Protein AF-A0A9D3VLD2-F1 (afdb_monomer_lite)

InterPro domains:
  IPR007708 Lariat debranching enzyme, C-terminal [PF05011] (75-177)
  IPR007708 Lariat debranching enzyme, C-terminal [SM01124] (57-180)

pLDDT: mean 70.92, std 18.77, range [33.03, 95.62]

Secondary structure (DSSP, 8-state):
-EEEEE---TT-HHHHHHHHHHHHHHH----SEEEE-----SSS--HHHHHHHHHH--S------S------EEEE----SS-------HHHHHHHHHHGGG--SSSSPP--TT-----HHHHHHHHHHHHHH-SPPPPP---SPPP--SS-------SS-PPPHHHHHHHHHTT----GGG---GGGTTTS------------------------PPP------

Sequence (225 aa):
MKIEVEGCMQGDLDKVYDTIKYVKNTRNIKTELLLFCGDFQGTLGSKPAAQLLEKLKPSYWVSAHLHCKFTALIVDIESDPGPYEVQYDEEWLAITRKFNCVFSLTFRCGDFGRTQLNMQDCRQWVKSGIEDRGAKPCEFSQTAPPHNSPHSVSNTTLSGSPCNPQTVSFLELLDLPYVLDNASDPRDTLASLPRKDDYSEDIPIEDKDDEIEDDTEPNNENRSS

Radius of gyration: 26.56 Å; chains: 1; bounding box: 50×99×59 Å

Structure (mmCIF, N/CA/C/O backbone):
data_AF-A0A9D3VLD2-F1
#
_entry.id   AF-A0A9D3VLD2-F1
#
loop_
_atom_site.group_PDB
_atom_site.id
_atom_site.type_symbol
_atom_site.label_atom_id
_atom_site.label_alt_id
_atom_site.label_comp_id
_atom_site.label_asym_id
_atom_site.label_entity_id
_atom_site.label_seq_id
_atom_site.pdbx_PDB_ins_code
_atom_site.Cartn_x
_atom_site.Cartn_y
_atom_site.Cartn_z
_atom_site.occupancy
_atom_site.B_iso_or_equiv
_atom_site.a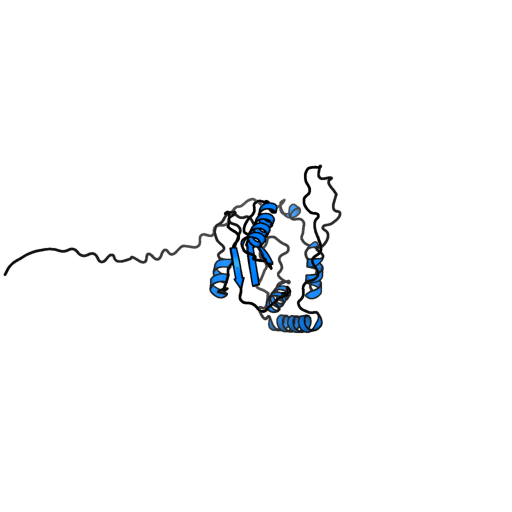uth_seq_id
_atom_site.auth_comp_id
_atom_site.auth_asym_id
_atom_site.auth_atom_id
_atom_site.pdbx_PDB_model_num
ATOM 1 N N . MET A 1 1 ? -6.003 -2.477 19.387 1.00 80.31 1 MET A N 1
ATOM 2 C CA . MET A 1 1 ? -6.308 -1.628 18.221 1.00 80.31 1 MET A CA 1
ATOM 3 C C . MET A 1 1 ? -7.585 -2.139 17.588 1.00 80.31 1 MET A C 1
ATOM 5 O O . MET A 1 1 ? -7.693 -3.344 17.388 1.00 80.31 1 MET A O 1
ATOM 9 N N . LYS A 1 2 ? -8.541 -1.261 17.265 1.00 80.81 2 LYS A N 1
ATOM 10 C CA . LYS A 1 2 ? -9.805 -1.675 16.622 1.00 80.81 2 LYS A CA 1
ATOM 11 C C . LYS A 1 2 ? -9.847 -1.285 15.151 1.00 80.81 2 LYS A C 1
ATOM 13 O O . LYS A 1 2 ? -9.939 -0.097 14.828 1.00 80.81 2 LYS A O 1
ATOM 18 N N . ILE A 1 3 ? -9.803 -2.294 14.285 1.00 81.94 3 ILE A N 1
ATOM 19 C CA . ILE A 1 3 ? -9.833 -2.137 12.829 1.00 81.94 3 ILE A CA 1
ATOM 20 C C . ILE A 1 3 ? -11.205 -2.552 12.315 1.00 81.94 3 ILE A C 1
ATOM 22 O O . ILE A 1 3 ? -11.683 -3.646 12.616 1.00 81.94 3 ILE A O 1
ATOM 26 N N . GLU A 1 4 ? -11.826 -1.680 11.533 1.00 79.06 4 GLU A N 1
ATOM 27 C CA . GLU A 1 4 ? -13.073 -1.968 10.838 1.00 79.06 4 GLU A CA 1
ATOM 28 C C . GLU A 1 4 ? -12.780 -2.275 9.377 1.00 79.06 4 GLU A C 1
ATOM 30 O O . GLU A 1 4 ? -12.049 -1.550 8.696 1.00 79.06 4 GLU A O 1
ATOM 35 N N . VAL A 1 5 ? -13.328 -3.388 8.915 1.00 75.69 5 VAL A N 1
ATOM 36 C CA . VAL A 1 5 ? -13.142 -3.876 7.557 1.00 75.69 5 VAL A CA 1
ATOM 37 C C . VAL A 1 5 ? -14.483 -3.830 6.847 1.00 75.69 5 VAL A C 1
ATOM 39 O O . VAL A 1 5 ? -15.433 -4.492 7.275 1.00 75.69 5 VAL A O 1
ATOM 42 N N . GLU A 1 6 ? -14.533 -3.067 5.758 1.00 70.50 6 GLU A N 1
ATOM 43 C CA . GLU A 1 6 ? -15.725 -2.891 4.936 1.00 70.50 6 GLU A CA 1
ATOM 44 C C . GLU A 1 6 ? -15.524 -3.416 3.513 1.00 70.50 6 GLU A C 1
ATOM 46 O O . GLU A 1 6 ? -14.486 -3.219 2.870 1.00 70.50 6 GLU A O 1
ATOM 51 N N . GLY A 1 7 ? -16.549 -4.123 3.035 1.00 65.62 7 GLY A N 1
ATOM 52 C CA . GLY A 1 7 ? -16.582 -4.731 1.706 1.00 65.62 7 GLY A CA 1
ATOM 53 C C . GLY A 1 7 ? -17.093 -3.779 0.620 1.00 65.62 7 GLY A C 1
ATOM 54 O O . GLY A 1 7 ? -17.090 -2.559 0.765 1.00 65.62 7 GLY A O 1
ATOM 55 N N . CYS A 1 8 ? -17.572 -4.338 -0.497 1.00 65.12 8 CYS A N 1
ATOM 56 C CA . CYS A 1 8 ? -18.108 -3.533 -1.597 1.00 65.12 8 CYS A CA 1
ATOM 57 C C . CYS A 1 8 ? -19.402 -2.812 -1.198 1.00 65.12 8 CYS A C 1
ATOM 59 O O . CYS A 1 8 ? -20.334 -3.403 -0.652 1.00 65.12 8 CYS A O 1
ATOM 61 N N . MET A 1 9 ? -19.462 -1.530 -1.548 1.00 59.34 9 MET A N 1
ATOM 62 C CA . MET A 1 9 ? -20.478 -0.596 -1.065 1.00 59.34 9 MET A CA 1
ATOM 63 C C . MET A 1 9 ? -21.443 -0.109 -2.136 1.00 59.34 9 MET A C 1
ATOM 65 O O . MET A 1 9 ? -22.367 0.637 -1.827 1.00 59.34 9 MET A O 1
ATOM 69 N N . GLN A 1 10 ? -21.195 -0.469 -3.401 1.00 63.41 10 GLN A N 1
ATOM 70 C CA . GLN A 1 10 ? -21.946 0.018 -4.566 1.00 63.41 10 GLN A CA 1
ATOM 71 C C . GLN A 1 10 ? -22.151 1.554 -4.564 1.00 63.41 10 GLN A C 1
ATOM 73 O O . GLN A 1 10 ? -23.136 2.050 -5.101 1.00 63.41 10 GLN A O 1
ATOM 78 N N . GLY A 1 11 ? -21.222 2.308 -3.957 1.00 59.12 11 GLY A N 1
ATOM 79 C CA . GLY A 1 11 ? -21.254 3.773 -3.876 1.00 59.12 11 GLY A CA 1
ATOM 80 C C . GLY A 1 11 ? -21.956 4.384 -2.653 1.00 59.12 11 GLY A C 1
ATOM 81 O O . GLY A 1 11 ? -22.047 5.605 -2.585 1.00 59.12 11 GLY A O 1
ATOM 82 N N . ASP A 1 12 ? -22.429 3.597 -1.682 1.00 67.88 12 ASP A N 1
ATOM 83 C CA . ASP A 1 12 ? -23.206 4.104 -0.536 1.00 67.88 12 ASP A CA 1
ATOM 84 C C . ASP A 1 12 ? -22.339 4.395 0.706 1.00 67.88 12 ASP A C 1
ATOM 86 O O . ASP A 1 12 ? -22.382 3.695 1.722 1.00 67.88 12 ASP A O 1
ATOM 90 N N . LEU A 1 13 ? -21.497 5.425 0.592 1.00 69.38 13 LEU A N 1
ATOM 91 C CA . LEU A 1 13 ? -20.521 5.815 1.618 1.00 69.38 13 LEU A CA 1
ATOM 92 C C . LEU A 1 13 ? -21.186 6.322 2.914 1.00 69.38 13 LEU A C 1
ATOM 94 O O . LEU A 1 13 ? -20.665 6.111 4.010 1.00 69.38 13 LEU A O 1
ATOM 98 N N . ASP A 1 14 ? -22.355 6.958 2.802 1.00 73.31 14 ASP A N 1
ATOM 99 C CA . ASP A 1 14 ? -23.086 7.530 3.939 1.00 73.31 14 ASP A CA 1
ATOM 100 C C . ASP A 1 14 ? -23.505 6.448 4.941 1.00 73.31 14 ASP A C 1
ATOM 102 O O . ASP A 1 14 ? -23.343 6.618 6.155 1.00 73.31 14 ASP A O 1
ATOM 106 N N . LYS A 1 15 ? -23.934 5.279 4.447 1.00 72.19 15 LYS A N 1
ATOM 107 C CA . LYS A 1 15 ? -24.280 4.133 5.302 1.00 72.19 15 LYS A CA 1
ATOM 108 C C . LYS A 1 15 ? -23.106 3.626 6.137 1.00 72.19 15 LYS A C 1
ATOM 110 O O . LYS A 1 15 ? -23.340 3.148 7.248 1.00 72.19 15 LYS A O 1
ATOM 115 N N . VAL A 1 16 ? -21.867 3.744 5.654 1.00 73.38 16 VAL A N 1
ATOM 116 C CA . VAL A 1 16 ? -20.674 3.384 6.447 1.00 73.38 16 VAL A CA 1
ATOM 117 C C . VAL A 1 16 ? -20.549 4.308 7.625 1.00 73.38 16 VAL A C 1
ATOM 119 O O . VAL A 1 16 ? -20.497 3.867 8.766 1.00 73.38 16 VAL A O 1
ATOM 122 N N . TYR A 1 17 ? -20.514 5.610 7.351 1.00 79.44 17 TYR A N 1
ATOM 123 C CA . TYR A 1 17 ? -20.277 6.593 8.389 1.00 79.44 17 TYR A CA 1
ATOM 124 C C . TYR A 1 17 ? -21.391 6.563 9.430 1.00 79.44 17 TYR A C 1
ATOM 126 O O . TYR A 1 17 ? -21.119 6.727 10.620 1.00 79.44 17 TYR A O 1
ATOM 134 N N . ASP A 1 18 ? -22.626 6.299 9.013 1.00 81.62 18 ASP A N 1
ATOM 135 C CA . ASP A 1 18 ? -23.742 6.105 9.931 1.00 81.62 18 ASP A CA 1
ATOM 136 C C . ASP A 1 18 ? -23.614 4.812 10.747 1.00 81.62 18 ASP A C 1
ATOM 138 O O . ASP A 1 18 ? -23.888 4.832 11.949 1.00 81.62 18 ASP A O 1
ATOM 142 N N . THR A 1 19 ? -23.110 3.725 10.157 1.00 77.31 19 THR A N 1
ATOM 143 C CA . THR A 1 19 ? -22.804 2.475 10.877 1.00 77.31 19 THR A CA 1
ATOM 144 C C . THR A 1 19 ? -21.687 2.679 11.902 1.00 77.31 19 THR A C 1
ATOM 146 O O . THR A 1 19 ? -21.864 2.326 13.069 1.00 77.31 19 THR A O 1
ATOM 149 N N . ILE A 1 20 ? -20.596 3.350 11.528 1.00 79.75 20 ILE A N 1
ATOM 150 C CA . ILE A 1 20 ? -19.488 3.702 12.429 1.00 79.75 20 ILE A CA 1
ATOM 151 C C . ILE A 1 20 ? -19.999 4.556 13.594 1.00 79.75 20 ILE A C 1
ATOM 153 O O . ILE A 1 20 ? -19.704 4.280 14.762 1.00 79.75 20 ILE A O 1
ATOM 157 N N . LYS A 1 21 ? -20.807 5.590 13.310 1.00 82.25 21 LYS A N 1
ATOM 158 C CA . LYS A 1 21 ? -21.432 6.426 14.350 1.00 82.25 21 LYS A CA 1
ATOM 159 C C . LYS A 1 21 ? -22.336 5.597 15.260 1.00 82.25 21 LYS A C 1
ATOM 161 O O . LYS A 1 21 ? -22.284 5.762 16.479 1.00 82.25 21 LYS A O 1
ATOM 166 N N . TYR A 1 22 ? -23.154 4.714 14.692 1.00 82.06 22 TYR A N 1
ATOM 167 C CA . TYR A 1 22 ? -24.047 3.843 15.448 1.00 82.06 22 TYR A CA 1
ATOM 168 C C . TYR A 1 22 ? -23.268 2.911 16.382 1.00 82.06 22 TYR A C 1
ATOM 170 O O . TYR A 1 22 ? -23.580 2.839 17.574 1.00 82.06 22 TYR A O 1
ATOM 178 N N . VAL A 1 23 ? -22.224 2.247 15.882 1.00 80.38 23 VAL A N 1
ATOM 179 C CA . VAL A 1 23 ? -21.354 1.358 16.667 1.00 80.38 23 VAL A CA 1
ATOM 180 C C . VAL A 1 23 ? -20.658 2.127 17.787 1.00 80.38 23 VAL A C 1
ATOM 182 O O . VAL A 1 23 ? -20.653 1.675 18.936 1.00 80.38 23 VAL A O 1
ATOM 185 N N . LYS A 1 24 ? -20.142 3.323 17.489 1.00 83.88 24 LYS A N 1
ATOM 186 C CA . LYS A 1 24 ? -19.546 4.206 18.493 1.00 83.88 24 LYS A CA 1
ATOM 187 C C . LYS A 1 24 ? -20.534 4.555 19.601 1.00 83.88 24 LYS A C 1
ATOM 189 O O . LYS A 1 24 ? -20.192 4.442 20.773 1.00 83.88 24 LYS A O 1
ATOM 194 N N . ASN A 1 25 ? -21.756 4.936 19.246 1.00 83.81 25 ASN A N 1
ATOM 195 C CA . ASN A 1 25 ? -22.754 5.390 20.215 1.00 83.81 25 ASN A CA 1
ATOM 196 C C . ASN A 1 25 ? -23.361 4.247 21.041 1.00 83.81 25 ASN A C 1
ATOM 198 O O . ASN A 1 25 ? -23.686 4.446 22.207 1.00 83.81 25 ASN A O 1
ATOM 202 N N . THR A 1 26 ? -23.527 3.060 20.453 1.00 86.38 26 THR A N 1
ATOM 203 C CA . THR A 1 26 ? -24.189 1.925 21.121 1.00 86.38 26 THR A CA 1
ATOM 204 C C . THR A 1 26 ? -23.228 1.026 21.882 1.00 86.38 26 THR A C 1
ATOM 206 O O . THR A 1 26 ? -23.578 0.524 22.947 1.00 86.38 26 THR A O 1
ATOM 209 N N . ARG A 1 27 ? -22.021 0.811 21.350 1.00 81.56 27 ARG A N 1
ATOM 210 C CA . ARG A 1 27 ? -21.039 -0.125 21.918 1.00 81.56 27 ARG A CA 1
ATOM 211 C C . ARG A 1 27 ? -19.842 0.575 22.558 1.00 81.56 27 ARG A C 1
ATOM 213 O O . ARG A 1 27 ? -18.974 -0.105 23.094 1.00 81.56 27 ARG A O 1
ATOM 220 N N . ASN A 1 28 ? -19.781 1.910 22.500 1.00 81.25 28 ASN A N 1
ATOM 221 C CA . ASN A 1 28 ? -18.629 2.709 22.935 1.00 81.25 28 ASN A CA 1
ATOM 222 C C . ASN A 1 28 ? -17.308 2.231 22.296 1.00 81.25 28 ASN A C 1
ATOM 224 O O . ASN A 1 28 ? -16.240 2.260 22.906 1.00 81.25 28 ASN A O 1
ATOM 228 N N . ILE A 1 29 ? -17.398 1.733 21.059 1.00 80.88 29 ILE A N 1
ATOM 229 C CA . ILE A 1 29 ? -16.261 1.257 20.276 1.00 80.88 29 ILE A CA 1
ATOM 230 C C . ILE A 1 29 ? -15.814 2.389 19.357 1.00 80.88 29 ILE A C 1
ATOM 232 O O . ILE A 1 29 ? -16.582 2.863 18.526 1.00 80.88 29 ILE A O 1
ATOM 236 N N . LYS A 1 30 ? -14.563 2.822 19.500 1.00 79.69 30 LYS A N 1
ATOM 237 C CA . LYS A 1 30 ? -13.936 3.772 18.584 1.00 79.69 30 LYS A CA 1
ATOM 238 C C . LYS A 1 30 ? -13.119 2.993 17.553 1.00 79.69 30 LYS A C 1
ATOM 240 O O . LYS A 1 30 ? -12.149 2.345 17.933 1.00 79.69 30 LYS A O 1
ATOM 245 N N . THR A 1 31 ? -13.515 3.068 16.287 1.00 77.81 31 THR A N 1
ATOM 246 C CA . THR A 1 31 ? -12.728 2.566 15.153 1.00 77.81 31 THR A CA 1
ATOM 247 C C . THR A 1 31 ? -11.484 3.436 14.969 1.00 77.81 31 THR A C 1
ATOM 249 O O . THR A 1 31 ? -11.581 4.667 14.979 1.00 77.81 31 THR A O 1
ATOM 252 N N . GLU A 1 32 ? -10.319 2.802 14.843 1.00 78.81 32 GLU A N 1
ATOM 253 C CA . GLU A 1 32 ? -9.020 3.480 14.708 1.00 78.81 32 GLU A CA 1
ATOM 254 C C . GLU A 1 32 ? -8.502 3.463 13.266 1.00 78.81 32 GLU A C 1
ATOM 256 O O . GLU A 1 32 ? -7.786 4.376 12.865 1.00 78.81 32 GLU A O 1
ATOM 261 N N . LEU A 1 33 ? -8.918 2.468 12.479 1.00 80.94 33 LEU A N 1
ATOM 262 C CA . LEU A 1 33 ? -8.608 2.331 11.059 1.00 80.94 33 LEU A CA 1
ATOM 263 C C . LEU A 1 33 ? -9.803 1.698 10.338 1.00 80.94 33 LEU A C 1
ATOM 265 O O . LEU A 1 33 ? -10.353 0.709 10.821 1.00 80.94 33 LEU A O 1
ATOM 269 N N . LEU A 1 34 ? -10.182 2.262 9.191 1.00 78.38 34 LEU A N 1
ATOM 270 C CA . LEU A 1 34 ? -11.200 1.713 8.298 1.00 78.38 34 LEU A CA 1
ATOM 271 C C . LEU A 1 34 ? -10.531 1.270 6.997 1.00 78.38 34 LEU A C 1
ATOM 273 O O . LEU A 1 34 ? -9.918 2.089 6.309 1.00 78.38 34 LEU A O 1
ATOM 277 N N . LEU A 1 35 ? -10.655 -0.012 6.666 1.00 76.50 35 LEU A N 1
ATOM 278 C CA . LEU A 1 35 ? -10.140 -0.582 5.426 1.00 76.50 35 LEU A CA 1
ATOM 279 C C . LEU A 1 35 ? -11.292 -0.812 4.450 1.00 76.50 35 LEU A C 1
ATOM 281 O O . LEU A 1 35 ? -12.189 -1.607 4.726 1.00 76.50 35 LEU A O 1
ATOM 285 N N . PHE A 1 36 ? -11.239 -0.135 3.302 1.00 67.38 36 PHE A N 1
ATOM 286 C CA . PHE A 1 36 ? -12.115 -0.415 2.169 1.00 67.38 36 PHE A CA 1
ATOM 287 C C . PHE A 1 36 ? -11.438 -1.404 1.234 1.00 67.38 36 PHE A C 1
ATOM 289 O O . PHE A 1 36 ? -10.358 -1.134 0.704 1.00 67.38 36 PHE A O 1
ATOM 296 N N . CYS A 1 37 ? -12.091 -2.531 0.990 1.00 64.94 37 CYS A N 1
ATOM 297 C CA . CYS A 1 37 ? -11.639 -3.494 0.001 1.00 64.94 37 CYS A CA 1
ATOM 298 C C . CYS A 1 37 ? -12.663 -3.535 -1.149 1.00 64.94 37 CYS A C 1
ATOM 300 O O . CYS A 1 37 ? -13.855 -3.747 -0.923 1.00 64.94 37 CYS A O 1
ATOM 302 N N . GLY A 1 38 ? -12.224 -3.346 -2.397 1.00 56.62 38 GLY A N 1
ATOM 303 C CA . GLY A 1 38 ? -13.082 -3.423 -3.590 1.00 56.62 38 GLY A CA 1
ATOM 304 C C . GLY A 1 38 ? -12.290 -3.690 -4.875 1.00 56.62 38 GLY A C 1
ATOM 305 O O . GLY A 1 38 ? -11.097 -3.417 -4.883 1.00 56.62 38 GLY A O 1
ATOM 306 N N . ASP A 1 39 ? -12.940 -4.291 -5.890 1.00 50.72 39 ASP A N 1
ATOM 307 C CA . ASP A 1 39 ? -12.939 -3.955 -7.342 1.00 50.72 39 ASP A CA 1
ATOM 308 C C . ASP A 1 39 ? -13.748 -5.019 -8.149 1.00 50.72 39 ASP A C 1
ATOM 310 O O . ASP A 1 39 ? -14.339 -5.882 -7.512 1.00 50.72 39 ASP A O 1
ATOM 314 N N . PHE A 1 40 ? -13.793 -5.000 -9.495 1.00 35.12 40 PHE A N 1
ATOM 315 C CA . PHE A 1 40 ? -14.663 -5.820 -10.382 1.00 35.12 40 PHE A CA 1
ATOM 316 C C . PHE A 1 40 ? -13.921 -6.766 -11.360 1.00 35.12 40 PHE A C 1
ATOM 318 O O . PHE A 1 40 ? -13.053 -6.314 -12.101 1.00 35.12 40 PHE A O 1
ATOM 325 N N . GLN A 1 41 ? -14.302 -8.057 -11.414 1.00 36.47 41 GLN A N 1
ATOM 326 C CA . GLN A 1 41 ? -14.029 -9.039 -12.486 1.00 36.47 41 GLN A CA 1
ATOM 327 C C . GLN A 1 41 ? -14.721 -10.404 -12.224 1.00 36.47 41 GLN A C 1
ATOM 329 O O . GLN A 1 41 ? -14.931 -10.841 -11.097 1.00 36.47 41 GLN A O 1
ATOM 334 N N . GLY A 1 42 ? -15.146 -11.067 -13.305 1.00 40.50 42 GLY A N 1
ATOM 335 C CA . GLY A 1 42 ? -16.152 -12.143 -13.316 1.00 40.50 42 GLY A CA 1
ATOM 336 C C . GLY A 1 42 ? -15.656 -13.583 -13.136 1.00 40.50 42 GLY A C 1
ATOM 337 O O . GLY A 1 42 ? -16.251 -14.486 -13.718 1.00 40.50 42 GLY A O 1
ATOM 338 N N . THR A 1 43 ? -14.608 -13.821 -12.347 1.00 50.25 43 THR A N 1
ATOM 339 C CA . THR A 1 43 ? -14.133 -15.182 -12.015 1.00 50.25 43 THR A CA 1
ATOM 340 C C . THR A 1 43 ? -13.902 -15.328 -10.515 1.00 50.25 43 THR A C 1
ATOM 342 O O . THR A 1 43 ? -13.296 -14.469 -9.881 1.00 50.25 43 THR A O 1
ATOM 345 N N . LEU A 1 44 ? -14.409 -16.419 -9.935 1.00 60.59 44 LEU A N 1
ATOM 346 C CA . LEU A 1 44 ? -14.272 -16.719 -8.510 1.00 60.59 44 LEU A CA 1
ATOM 347 C C . LEU A 1 44 ? -12.849 -17.198 -8.196 1.00 60.59 44 LEU A C 1
ATOM 349 O O . LEU A 1 44 ? -12.383 -18.192 -8.747 1.00 60.59 44 LEU A O 1
ATOM 353 N N . GLY A 1 45 ? -12.199 -16.525 -7.247 1.00 66.50 45 GLY A N 1
ATOM 354 C CA . GLY A 1 45 ? -10.894 -16.917 -6.717 1.00 66.50 45 GLY A CA 1
ATOM 355 C C . GLY A 1 45 ? -9.694 -16.402 -7.520 1.00 66.50 45 GLY A C 1
ATOM 356 O O . GLY A 1 45 ? -9.799 -15.970 -8.662 1.00 66.50 45 GLY A O 1
ATOM 357 N N . SER A 1 46 ? -8.520 -16.440 -6.886 1.00 77.44 46 SER A N 1
ATOM 358 C CA . SER A 1 46 ? -7.240 -16.034 -7.474 1.00 77.44 46 SER A CA 1
ATOM 359 C C . SER A 1 46 ? -6.185 -17.082 -7.127 1.00 77.44 46 SER A C 1
ATOM 361 O O . SER A 1 46 ? -5.787 -17.200 -5.967 1.00 77.44 46 SER A O 1
ATOM 363 N N . LYS A 1 47 ? -5.737 -17.862 -8.126 1.00 76.88 47 LYS A N 1
ATOM 364 C CA . LYS A 1 47 ? -4.672 -18.871 -7.948 1.00 76.88 47 LYS A CA 1
ATOM 365 C C . LYS A 1 47 ? -3.397 -18.251 -7.339 1.00 76.88 47 LYS A C 1
ATOM 367 O O . LYS A 1 47 ? -2.887 -18.825 -6.377 1.00 76.88 47 LYS A O 1
ATOM 372 N N . PRO A 1 48 ? -2.912 -17.072 -7.792 1.00 81.06 48 PRO A N 1
ATOM 373 C CA . PRO A 1 48 ? -1.776 -16.408 -7.149 1.00 81.06 48 PRO A CA 1
ATOM 374 C C . PRO A 1 48 ? -2.037 -16.053 -5.681 1.00 81.06 48 PRO A C 1
ATOM 376 O O . PRO A 1 48 ? -1.173 -16.268 -4.834 1.00 81.06 48 PRO A O 1
ATOM 379 N N . ALA A 1 49 ? -3.236 -15.558 -5.350 1.00 80.69 49 ALA A N 1
ATOM 380 C CA . ALA A 1 49 ? -3.581 -15.239 -3.966 1.00 80.69 49 ALA A CA 1
ATOM 381 C C . ALA A 1 49 ? -3.632 -16.496 -3.080 1.00 80.69 49 ALA A C 1
ATOM 383 O O . ALA A 1 49 ? -3.151 -16.459 -1.951 1.00 80.69 49 ALA A O 1
ATOM 384 N N . ALA A 1 50 ? -4.145 -17.618 -3.597 1.00 75.62 50 ALA A N 1
ATOM 385 C CA . ALA A 1 50 ? -4.153 -18.896 -2.885 1.00 75.62 50 ALA A CA 1
ATOM 386 C C . ALA A 1 50 ? -2.728 -19.389 -2.575 1.00 75.62 50 ALA A C 1
ATOM 388 O O . ALA A 1 50 ? -2.437 -19.770 -1.443 1.00 75.62 50 ALA A O 1
ATOM 389 N N . GLN A 1 51 ? -1.813 -19.296 -3.545 1.00 79.88 51 GLN A N 1
ATOM 390 C CA . GLN A 1 51 ? -0.400 -19.634 -3.337 1.00 79.88 51 GLN A CA 1
ATOM 391 C C . GLN A 1 51 ? 0.269 -18.733 -2.286 1.00 79.88 51 GLN A C 1
ATOM 393 O O . GLN A 1 51 ? 1.112 -19.197 -1.517 1.00 79.88 51 GLN A O 1
ATOM 398 N N . LEU A 1 52 ? -0.083 -17.443 -2.243 1.00 85.75 52 LEU A N 1
ATOM 399 C CA . LEU A 1 52 ? 0.416 -16.522 -1.219 1.00 85.75 52 LEU A CA 1
ATOM 400 C C . LEU A 1 52 ? -0.147 -16.852 0.165 1.00 85.75 52 LEU A C 1
ATOM 402 O O . LEU A 1 52 ? 0.610 -16.852 1.129 1.00 85.75 52 LEU A O 1
ATOM 406 N N . LEU A 1 53 ? -1.436 -17.177 0.265 1.00 80.75 53 LEU A N 1
ATOM 407 C CA . LEU A 1 53 ? -2.075 -17.595 1.515 1.00 80.75 53 LEU A CA 1
ATOM 408 C C . LEU A 1 53 ? -1.412 -18.837 2.114 1.00 80.75 53 LEU A C 1
ATOM 410 O O . LEU A 1 53 ? -1.120 -18.863 3.310 1.00 80.75 53 LEU A O 1
ATOM 414 N N . GLU A 1 54 ? -1.126 -19.837 1.281 1.00 80.50 54 GLU A N 1
ATOM 415 C CA . GLU A 1 54 ? -0.462 -21.070 1.708 1.00 80.50 54 GLU A CA 1
ATOM 416 C C . GLU A 1 54 ? 0.957 -20.812 2.236 1.00 80.50 54 GLU A C 1
ATOM 418 O O . GLU A 1 54 ? 1.373 -21.408 3.234 1.00 80.50 54 GLU A O 1
ATOM 423 N N . LYS A 1 55 ? 1.694 -19.904 1.585 1.00 87.06 55 LYS A N 1
ATOM 424 C CA . LYS A 1 55 ? 3.085 -19.586 1.934 1.00 87.06 55 LYS A CA 1
ATOM 425 C C . LYS A 1 55 ? 3.206 -18.638 3.123 1.00 87.06 55 LYS A C 1
ATOM 42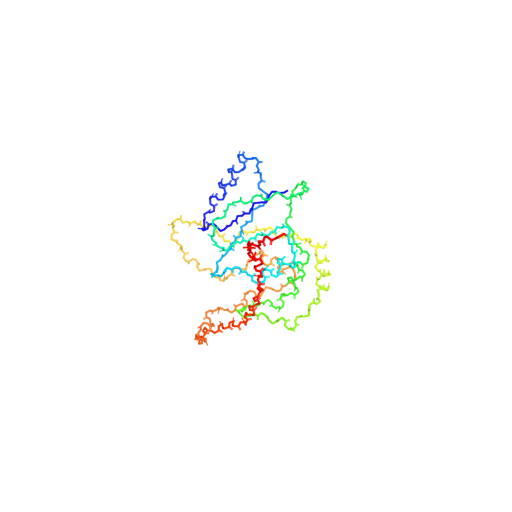7 O O . LYS A 1 55 ? 4.030 -18.878 4.000 1.00 87.06 55 LYS A O 1
ATOM 432 N N . LEU A 1 56 ? 2.432 -17.554 3.130 1.00 88.88 56 LEU A N 1
ATOM 433 C CA . LEU A 1 56 ? 2.551 -16.468 4.105 1.00 88.88 56 LEU A CA 1
ATOM 434 C C . LEU A 1 56 ? 1.755 -16.735 5.382 1.00 88.88 56 LEU A C 1
ATOM 436 O O . LEU A 1 56 ? 2.135 -16.223 6.430 1.00 88.88 56 LEU A O 1
ATOM 440 N N . LYS A 1 57 ? 0.671 -17.522 5.297 1.00 85.00 57 LYS A N 1
ATOM 441 C CA . LYS A 1 57 ? -0.204 -17.895 6.423 1.00 85.00 57 LYS A CA 1
ATOM 442 C C . LYS A 1 57 ? -0.495 -16.722 7.375 1.00 85.00 57 LYS A C 1
ATOM 444 O O . LYS A 1 57 ? -0.203 -16.818 8.569 1.00 85.00 57 LYS A O 1
ATOM 449 N N . PRO A 1 58 ? -1.028 -15.597 6.867 1.00 87.94 58 PRO A N 1
ATOM 450 C CA . PRO A 1 58 ? -1.278 -14.434 7.705 1.00 87.94 58 PRO A CA 1
ATOM 451 C C . PRO A 1 58 ? -2.356 -14.746 8.752 1.00 87.94 58 PRO A C 1
ATOM 453 O O . PRO A 1 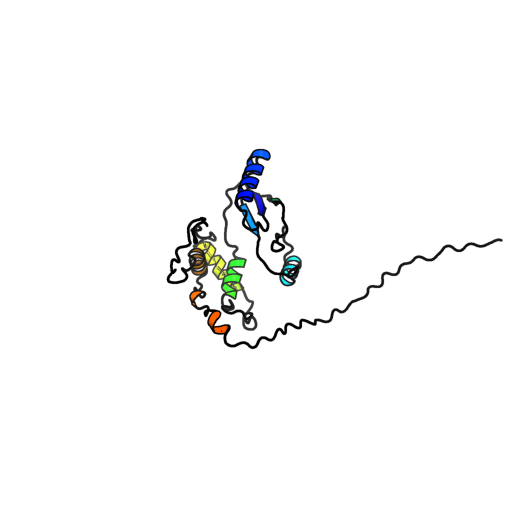58 ? -3.289 -15.501 8.482 1.00 87.94 58 PRO A O 1
ATOM 456 N N . SER A 1 59 ? -2.268 -14.120 9.928 1.00 83.00 59 SER A N 1
ATOM 457 C CA . SER A 1 59 ? -3.263 -14.286 11.002 1.00 83.00 59 SER A CA 1
ATOM 458 C C . SER A 1 59 ? -4.667 -13.840 10.586 1.00 83.00 59 SER A C 1
ATOM 460 O O . SER A 1 59 ? -5.660 -14.375 11.071 1.00 83.00 59 SER A O 1
ATOM 462 N N . TYR A 1 60 ? -4.744 -12.864 9.678 1.00 82.50 60 TYR A N 1
ATOM 463 C CA . TYR A 1 60 ? -5.985 -12.345 9.119 1.00 82.50 60 TYR A CA 1
ATOM 464 C C . TYR A 1 60 ? -5.829 -12.158 7.610 1.00 82.50 60 TYR A C 1
ATOM 466 O O . TYR A 1 60 ? -4.809 -11.652 7.143 1.00 82.50 60 TYR A O 1
ATOM 474 N N . TRP A 1 61 ? -6.856 -12.536 6.849 1.00 79.1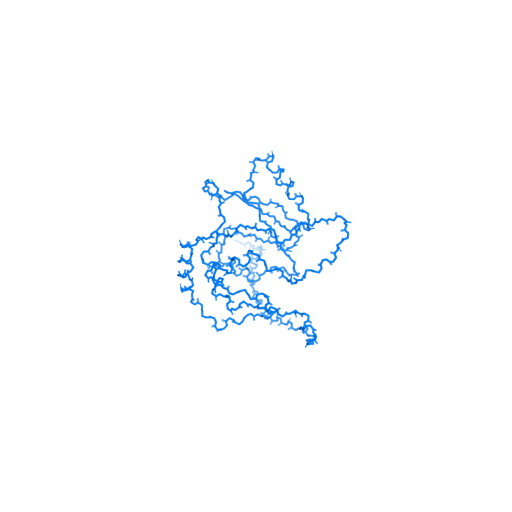2 61 TRP A N 1
ATOM 475 C CA . TRP A 1 61 ? -6.941 -12.290 5.412 1.00 79.12 61 TRP A CA 1
ATOM 476 C C . TRP A 1 61 ? -8.255 -11.596 5.093 1.00 79.12 61 TRP A C 1
ATOM 478 O O . TRP A 1 61 ? -9.332 -12.112 5.392 1.00 79.12 61 TRP A O 1
ATOM 488 N N . VAL A 1 62 ? -8.156 -10.429 4.467 1.00 78.25 62 VAL A N 1
ATOM 489 C CA . VAL A 1 62 ? -9.307 -9.652 4.019 1.00 78.25 62 VAL A CA 1
ATOM 490 C C . VAL A 1 62 ? -9.331 -9.672 2.497 1.00 78.25 62 VAL A C 1
ATOM 492 O O . VAL A 1 62 ? -8.323 -9.410 1.847 1.00 78.25 62 VAL A O 1
ATOM 495 N N . SER A 1 63 ? -10.492 -9.977 1.923 1.00 73.75 63 SER A N 1
ATOM 496 C CA . SER A 1 63 ? -10.727 -9.945 0.481 1.00 73.75 63 SER A CA 1
ATOM 497 C C . SER A 1 63 ? -12.056 -9.255 0.187 1.00 73.75 63 SER A C 1
ATOM 499 O O . SER A 1 63 ? -12.938 -9.200 1.042 1.00 73.75 63 SER A O 1
ATOM 501 N N . ALA A 1 64 ? -12.200 -8.732 -1.026 1.00 70.94 64 ALA A N 1
ATOM 502 C CA . ALA A 1 64 ? -13.436 -8.125 -1.504 1.00 70.94 64 ALA A CA 1
ATOM 503 C C . ALA A 1 64 ? -13.777 -8.658 -2.895 1.00 70.94 64 ALA A C 1
ATOM 505 O O . ALA A 1 64 ? -13.618 -9.847 -3.134 1.00 70.94 64 ALA A O 1
ATOM 506 N N . HIS A 1 65 ? -14.250 -7.808 -3.805 1.00 69.12 65 HIS A N 1
ATOM 507 C CA . HIS A 1 65 ? -14.493 -8.109 -5.219 1.00 69.12 65 HIS A CA 1
ATOM 508 C C . HIS A 1 65 ? -15.822 -8.780 -5.577 1.00 69.12 65 HIS A C 1
ATOM 510 O O . HIS A 1 65 ? -16.448 -8.412 -6.564 1.00 69.12 65 HIS A O 1
ATOM 516 N N . LEU A 1 66 ? -16.336 -9.694 -4.754 1.00 66.12 66 LEU A N 1
ATOM 517 C CA . LEU A 1 66 ? -17.549 -10.453 -5.106 1.00 66.12 66 LEU A CA 1
ATOM 518 C C . LEU A 1 66 ? -18.852 -9.632 -5.122 1.00 66.12 66 LEU A C 1
ATOM 520 O O . LEU A 1 66 ? -19.907 -10.175 -5.428 1.00 66.12 66 LEU A O 1
ATOM 524 N N . HIS A 1 67 ? -18.805 -8.342 -4.762 1.00 64.50 67 HIS A N 1
ATOM 525 C CA . HIS A 1 67 ? -19.974 -7.452 -4.644 1.00 64.50 67 HIS A CA 1
ATOM 526 C C . HIS A 1 67 ? -21.099 -8.022 -3.754 1.00 64.50 67 HIS A C 1
ATOM 528 O O . HIS A 1 67 ? -22.231 -7.537 -3.766 1.00 64.50 67 HIS A O 1
ATOM 534 N N . CYS A 1 68 ? -20.776 -9.028 -2.939 1.00 59.34 68 CYS A N 1
ATOM 535 C CA . CYS A 1 68 ? -21.636 -9.549 -1.899 1.00 59.34 68 CYS A CA 1
ATOM 536 C C . CYS A 1 68 ? -21.655 -8.549 -0.750 1.00 59.34 68 CYS A C 1
ATOM 538 O O . CYS A 1 68 ? -20.609 -8.070 -0.308 1.00 59.34 68 CYS A O 1
ATOM 540 N N . LYS A 1 69 ? -22.855 -8.258 -0.250 1.00 58.53 69 LYS A N 1
ATOM 541 C CA . LYS A 1 69 ? -23.026 -7.429 0.935 1.00 58.53 69 LYS A CA 1
ATOM 542 C C . LYS A 1 69 ? -22.355 -8.131 2.113 1.00 58.53 69 LYS A C 1
ATOM 544 O O . LYS A 1 69 ? -22.835 -9.167 2.569 1.00 58.53 69 LYS A O 1
ATOM 549 N N . PHE A 1 70 ? -21.247 -7.574 2.578 1.00 61.12 70 PHE A N 1
ATOM 550 C CA . PHE A 1 70 ? -20.583 -8.022 3.791 1.00 61.12 70 PHE A CA 1
ATOM 551 C C . PHE A 1 70 ? -20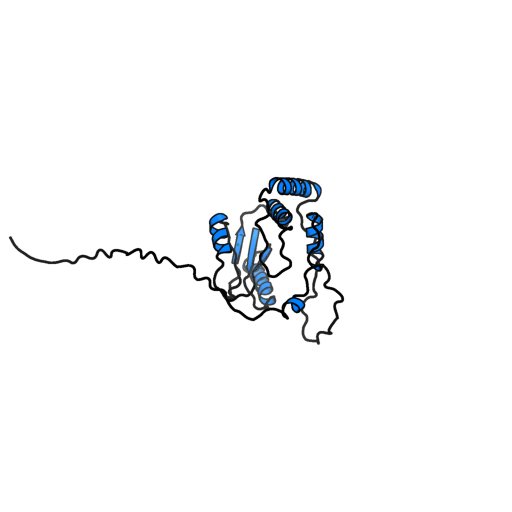.996 -7.111 4.948 1.00 61.12 70 PHE A C 1
ATOM 553 O O . PHE A 1 70 ? -21.344 -5.951 4.736 1.00 61.12 70 PHE A O 1
ATOM 560 N N . THR A 1 71 ? -21.042 -7.657 6.159 1.00 61.66 71 THR A N 1
ATOM 561 C CA . THR A 1 71 ? -21.309 -6.856 7.362 1.00 61.66 71 THR A CA 1
ATOM 562 C C . THR A 1 71 ? -19.971 -6.382 7.906 1.00 61.66 71 THR A C 1
ATOM 564 O O . THR A 1 71 ? -19.067 -7.209 8.002 1.00 61.66 71 THR A O 1
ATOM 567 N N . ALA A 1 72 ? -19.856 -5.103 8.274 1.00 66.06 72 ALA A N 1
ATOM 568 C CA . ALA A 1 72 ? -18.670 -4.536 8.913 1.00 66.06 72 ALA A CA 1
ATOM 569 C C . ALA A 1 72 ? -18.101 -5.491 9.975 1.00 66.06 72 ALA A C 1
ATOM 571 O O . ALA A 1 72 ? -18.783 -5.821 10.956 1.00 66.06 72 ALA A O 1
ATOM 572 N N . LEU A 1 73 ? -16.867 -5.958 9.774 1.00 73.88 73 LEU A N 1
ATOM 573 C CA . LEU A 1 73 ? -16.167 -6.772 10.762 1.00 73.88 73 LEU A CA 1
ATOM 574 C C . LEU A 1 73 ? -15.249 -5.864 11.571 1.00 73.88 73 LEU A C 1
ATOM 576 O O . LEU A 1 73 ? -14.379 -5.199 11.014 1.00 73.88 73 LEU A O 1
ATOM 580 N N . ILE A 1 74 ? -15.434 -5.867 12.890 1.00 77.62 74 ILE A N 1
ATOM 581 C CA . ILE A 1 74 ? -14.533 -5.186 13.819 1.00 77.62 74 ILE A CA 1
ATOM 582 C C . ILE A 1 74 ? -13.558 -6.227 14.348 1.00 77.62 74 ILE A C 1
ATOM 584 O O . ILE A 1 74 ? -13.951 -7.127 15.093 1.00 77.62 74 ILE A O 1
ATOM 588 N N . VAL A 1 75 ? -12.298 -6.091 13.954 1.00 83.00 75 VAL A N 1
ATOM 589 C CA . VAL A 1 75 ? -11.195 -6.919 14.438 1.00 83.00 75 VAL A CA 1
ATOM 590 C C . VAL A 1 75 ? -10.524 -6.183 15.592 1.00 83.00 75 VAL A C 1
ATOM 592 O O . VAL A 1 75 ? -10.101 -5.034 15.443 1.00 83.00 75 VAL A O 1
ATOM 595 N N . ASP A 1 76 ? -10.450 -6.841 16.748 1.00 84.12 76 ASP A N 1
ATOM 596 C CA . ASP A 1 76 ? -9.670 -6.361 17.888 1.00 84.12 76 ASP A CA 1
ATOM 597 C C . ASP A 1 76 ? -8.290 -7.019 17.847 1.00 84.12 76 ASP A C 1
ATOM 599 O O . ASP A 1 76 ? -8.171 -8.243 17.911 1.00 84.12 76 ASP A O 1
ATOM 603 N N . ILE A 1 77 ? -7.259 -6.201 17.671 1.00 85.50 77 ILE A N 1
ATOM 604 C CA . ILE A 1 77 ? -5.865 -6.636 17.618 1.00 85.50 77 ILE A CA 1
ATOM 605 C C . ILE A 1 77 ? -5.200 -6.214 18.919 1.00 85.50 77 ILE A C 1
ATOM 607 O O . ILE A 1 77 ? -5.216 -5.031 19.259 1.00 85.50 77 ILE A O 1
ATOM 611 N N . GLU A 1 78 ? -4.597 -7.156 19.639 1.00 86.50 78 GLU A N 1
ATOM 612 C CA . GLU A 1 78 ? -3.802 -6.841 20.827 1.00 86.50 78 GLU A CA 1
ATOM 613 C C . GLU A 1 78 ? -2.657 -5.894 20.453 1.00 86.50 78 GLU A C 1
ATOM 615 O O . GLU A 1 78 ? -1.866 -6.174 19.552 1.00 86.50 78 GLU A O 1
ATOM 620 N N . SER A 1 79 ? -2.596 -4.739 21.111 1.00 83.75 79 SER A N 1
ATOM 621 C CA . SER A 1 79 ? -1.611 -3.706 20.808 1.00 83.75 79 SER A CA 1
ATOM 622 C C . SER A 1 79 ? -1.405 -2.770 21.994 1.00 83.75 79 SER A C 1
ATOM 624 O O . SER A 1 79 ? -2.306 -2.585 22.818 1.00 83.75 79 SER A O 1
ATOM 626 N N . ASP A 1 80 ? -0.227 -2.151 22.045 1.00 86.44 80 ASP A N 1
ATOM 627 C CA . ASP A 1 80 ? 0.105 -1.131 23.038 1.00 86.44 80 ASP A CA 1
ATOM 628 C C . ASP A 1 80 ? -0.789 0.115 22.901 1.00 86.44 80 ASP A C 1
ATOM 630 O O . ASP A 1 80 ? -1.339 0.365 21.826 1.00 86.44 80 ASP A O 1
ATOM 634 N N . PRO A 1 81 ? -0.949 0.927 23.962 1.00 83.06 81 PRO A N 1
ATOM 635 C CA . PRO A 1 81 ? -1.727 2.159 23.896 1.00 83.06 81 PRO A CA 1
ATOM 636 C C . PRO A 1 81 ? -1.212 3.107 22.800 1.00 83.06 81 PRO A C 1
ATOM 638 O O . PRO A 1 81 ? -0.020 3.397 22.735 1.00 83.06 81 PRO A O 1
ATOM 641 N N . GLY A 1 82 ? -2.126 3.609 21.962 1.00 80.75 82 GLY A N 1
ATOM 642 C CA . GLY A 1 82 ? -1.813 4.535 20.869 1.00 80.75 82 GLY A CA 1
ATOM 643 C C . GLY A 1 82 ? -1.322 5.923 21.326 1.00 80.75 82 GLY A C 1
ATOM 644 O O . GLY A 1 82 ? -1.282 6.216 22.525 1.00 80.75 82 GLY A O 1
ATOM 645 N N . PRO A 1 83 ? -1.009 6.827 20.377 1.00 84.94 83 PRO A N 1
ATOM 646 C CA . PRO A 1 83 ? -1.447 6.816 18.976 1.00 84.94 83 PRO A CA 1
ATOM 647 C C . PRO A 1 83 ? -0.611 5.911 18.061 1.00 84.94 83 PRO A C 1
ATOM 649 O O . PRO A 1 83 ? 0.606 5.851 18.184 1.00 84.94 83 PRO A O 1
ATOM 652 N N . TYR A 1 84 ? -1.274 5.242 17.115 1.00 85.00 84 TYR A N 1
ATOM 653 C CA . TYR A 1 84 ? -0.606 4.463 16.070 1.00 85.00 84 TYR A CA 1
ATOM 654 C C . TYR A 1 84 ? -0.269 5.345 14.870 1.00 85.00 84 TYR A C 1
ATOM 656 O O . TYR A 1 84 ? -1.039 6.241 14.517 1.00 85.00 84 TYR A O 1
ATOM 664 N N . GLU A 1 85 ? 0.857 5.061 14.224 1.00 87.06 85 GLU A N 1
ATOM 665 C CA . GLU A 1 85 ? 1.325 5.774 13.039 1.00 87.06 85 GLU A CA 1
ATOM 666 C C . GLU A 1 85 ? 1.550 4.794 11.885 1.00 87.06 85 GLU A C 1
ATOM 668 O O . GLU A 1 85 ? 2.049 3.687 12.082 1.00 87.06 85 GLU A O 1
ATOM 673 N N . VAL A 1 86 ? 1.161 5.199 10.673 1.00 88.75 86 VAL A N 1
ATOM 674 C CA . VAL A 1 86 ? 1.407 4.416 9.458 1.00 88.75 86 VAL A CA 1
ATOM 675 C C . VAL A 1 86 ? 2.864 4.594 9.047 1.00 88.75 86 VAL A C 1
ATOM 677 O O . VAL A 1 86 ? 3.348 5.719 8.938 1.00 88.75 86 VAL A O 1
ATOM 680 N N . GLN A 1 87 ? 3.543 3.484 8.780 1.00 92.38 87 GLN A N 1
ATOM 681 C CA . GLN A 1 87 ? 4.925 3.455 8.315 1.00 92.38 87 GLN A CA 1
ATOM 682 C C . GLN A 1 87 ? 5.052 2.496 7.134 1.00 92.38 87 GLN A C 1
ATOM 684 O O . GLN A 1 87 ? 4.301 1.525 7.021 1.00 92.38 87 GLN A O 1
ATOM 689 N N . TYR A 1 88 ? 5.996 2.779 6.246 1.00 94.62 88 TYR A N 1
ATOM 690 C CA . TYR A 1 88 ? 6.392 1.841 5.212 1.00 94.62 88 TYR A CA 1
ATOM 691 C C . TYR A 1 88 ? 7.154 0.661 5.818 1.00 94.62 88 TYR A C 1
ATOM 693 O O . TYR A 1 88 ? 8.006 0.836 6.685 1.00 94.62 88 TYR A O 1
ATOM 701 N N . ASP A 1 89 ? 6.874 -0.534 5.309 1.00 94.75 89 ASP A N 1
ATOM 702 C CA . ASP A 1 89 ? 7.636 -1.735 5.630 1.00 94.75 89 ASP A CA 1
ATOM 703 C C . ASP A 1 89 ? 8.958 -1.765 4.840 1.00 94.75 89 ASP A C 1
ATOM 705 O O . ASP A 1 89 ? 8.981 -1.511 3.631 1.00 94.75 89 ASP A O 1
ATOM 709 N N . GLU A 1 90 ? 10.069 -2.066 5.519 1.00 94.56 90 GLU A N 1
ATOM 710 C CA . GLU A 1 90 ? 11.407 -2.034 4.911 1.00 94.56 90 GLU A CA 1
ATOM 711 C C . GLU A 1 90 ? 11.547 -3.056 3.774 1.00 94.56 90 GLU A C 1
ATOM 713 O O . GLU A 1 90 ? 12.142 -2.770 2.729 1.00 94.56 90 GLU A O 1
ATOM 718 N N . GLU A 1 91 ? 10.980 -4.250 3.953 1.00 93.62 91 GLU A N 1
ATOM 719 C CA . GLU A 1 91 ? 11.070 -5.321 2.965 1.00 93.62 91 GLU A CA 1
ATOM 720 C C . GLU A 1 91 ? 10.214 -4.987 1.741 1.00 93.62 91 GLU A C 1
ATOM 722 O O . GLU A 1 91 ? 10.671 -5.132 0.605 1.00 93.62 91 GLU A O 1
ATOM 727 N N . TRP A 1 92 ? 9.015 -4.444 1.949 1.00 94.25 92 TRP A N 1
ATOM 728 C CA . TRP A 1 92 ? 8.149 -3.954 0.882 1.00 94.25 92 TRP A CA 1
ATOM 729 C C . TRP A 1 92 ? 8.817 -2.858 0.046 1.00 94.25 92 TRP A C 1
ATOM 731 O O . TRP A 1 92 ? 8.761 -2.894 -1.189 1.00 94.25 92 TRP A O 1
ATOM 741 N N . LEU A 1 93 ? 9.491 -1.902 0.691 1.00 94.81 93 LEU A N 1
ATOM 742 C CA . LEU A 1 93 ? 10.258 -0.866 -0.003 1.00 94.81 93 LEU A CA 1
ATOM 743 C C . LEU A 1 93 ? 11.424 -1.466 -0.798 1.00 94.81 93 LEU A C 1
ATOM 745 O O . LEU A 1 93 ? 11.656 -1.063 -1.942 1.00 94.81 93 LEU A O 1
ATOM 749 N N . ALA A 1 94 ? 12.125 -2.459 -0.243 1.00 94.50 94 ALA A N 1
ATOM 750 C CA . ALA A 1 94 ? 13.222 -3.133 -0.933 1.00 94.50 94 ALA A CA 1
ATOM 751 C C . ALA A 1 94 ? 12.730 -3.901 -2.170 1.00 94.50 94 ALA A C 1
ATOM 753 O O . ALA A 1 94 ? 13.347 -3.796 -3.235 1.00 94.50 94 ALA A O 1
ATOM 754 N N . ILE A 1 95 ? 11.603 -4.615 -2.060 1.00 92.38 95 ILE A N 1
ATOM 755 C CA . ILE A 1 95 ? 10.924 -5.279 -3.185 1.00 92.38 95 ILE A CA 1
ATOM 756 C C . ILE A 1 95 ? 10.538 -4.234 -4.233 1.00 92.38 95 ILE A C 1
ATOM 758 O O . ILE A 1 95 ? 10.923 -4.353 -5.396 1.00 92.38 95 ILE A O 1
ATOM 762 N N . THR A 1 96 ? 9.836 -3.177 -3.827 1.00 91.88 96 THR A N 1
ATOM 763 C CA . THR A 1 96 ? 9.351 -2.139 -4.746 1.00 91.88 96 THR A CA 1
ATOM 764 C C . THR A 1 96 ? 10.502 -1.502 -5.524 1.00 91.88 96 THR A C 1
ATOM 766 O O . THR A 1 96 ? 10.463 -1.448 -6.755 1.00 91.88 96 THR A O 1
ATOM 769 N N . ARG A 1 97 ? 11.580 -1.107 -4.834 1.00 91.62 97 ARG A N 1
ATOM 770 C CA . ARG A 1 97 ? 12.783 -0.553 -5.475 1.00 91.62 97 ARG A CA 1
ATOM 771 C C . ARG A 1 97 ? 13.442 -1.556 -6.416 1.00 91.62 97 ARG A C 1
ATOM 773 O O . ARG A 1 97 ? 13.825 -1.183 -7.523 1.00 91.62 97 ARG A O 1
ATOM 780 N N . LYS A 1 98 ? 13.552 -2.824 -6.010 1.00 89.94 98 LYS A N 1
ATOM 781 C CA . LYS A 1 98 ? 14.189 -3.872 -6.817 1.00 89.94 98 LYS A CA 1
ATOM 782 C C . LYS A 1 98 ? 13.447 -4.136 -8.124 1.00 89.94 98 LYS A C 1
ATOM 784 O O . LYS A 1 98 ? 14.087 -4.293 -9.163 1.00 89.94 98 LYS A O 1
ATOM 789 N N . PHE A 1 99 ? 12.122 -4.213 -8.066 1.00 88.38 99 PHE A N 1
ATOM 790 C CA . PHE A 1 99 ? 11.290 -4.608 -9.202 1.00 88.38 99 PHE A CA 1
ATOM 791 C C . PHE A 1 99 ? 10.795 -3.427 -10.045 1.00 88.38 99 PHE A C 1
ATOM 793 O O . PHE A 1 99 ? 10.171 -3.650 -11.081 1.00 88.38 99 PHE A O 1
ATOM 800 N N . ASN A 1 100 ? 11.142 -2.184 -9.695 1.00 87.69 100 ASN A N 1
ATOM 801 C CA . ASN A 1 100 ? 10.790 -1.015 -10.504 1.00 87.69 100 ASN A CA 1
ATOM 802 C C . ASN A 1 100 ? 11.299 -1.116 -11.957 1.00 87.69 100 ASN A C 1
ATOM 804 O O . ASN A 1 100 ? 10.641 -0.640 -12.875 1.00 87.69 100 ASN A O 1
ATOM 808 N N . CYS A 1 101 ? 12.437 -1.780 -12.199 1.00 82.62 101 CYS A N 1
ATOM 809 C CA . CYS A 1 101 ? 12.988 -1.957 -13.550 1.00 82.62 101 CYS A CA 1
ATOM 810 C C . CYS A 1 101 ? 12.155 -2.872 -14.463 1.00 82.62 101 CYS A C 1
ATOM 812 O O . CYS A 1 101 ? 12.314 -2.811 -15.680 1.00 82.62 101 CYS A O 1
ATOM 814 N N . VAL A 1 102 ? 11.278 -3.703 -13.894 1.00 82.88 102 VAL A N 1
ATOM 815 C CA . VAL A 1 102 ? 10.352 -4.576 -14.636 1.00 82.88 102 VAL A CA 1
ATOM 816 C C . VAL A 1 102 ? 8.897 -4.124 -14.506 1.00 82.88 102 VAL A C 1
ATOM 818 O O . VAL A 1 102 ? 7.982 -4.839 -14.923 1.00 82.88 102 VAL A O 1
ATOM 821 N N . PHE A 1 103 ? 8.671 -2.926 -13.953 1.00 82.75 103 PHE A N 1
ATOM 822 C CA . PHE A 1 103 ? 7.351 -2.316 -13.893 1.00 82.75 103 PHE A CA 1
ATOM 823 C C . PHE A 1 103 ? 6.824 -2.099 -15.316 1.00 82.75 103 PHE A C 1
ATOM 825 O O . PHE A 1 103 ? 7.369 -1.323 -16.103 1.00 82.75 103 PHE A O 1
ATOM 832 N N . SER A 1 104 ? 5.780 -2.845 -15.672 1.00 78.19 104 SER A N 1
ATOM 833 C CA . SER A 1 104 ? 5.268 -2.882 -17.038 1.00 78.19 104 SER A CA 1
ATOM 834 C C . SER A 1 104 ? 4.359 -1.685 -17.296 1.00 78.19 104 SER A C 1
ATOM 836 O O . SER A 1 104 ? 3.278 -1.587 -16.731 1.00 78.19 104 SER A O 1
ATOM 838 N N . LEU A 1 105 ? 4.776 -0.800 -18.204 1.00 81.25 105 LEU A N 1
ATOM 839 C CA . LEU A 1 105 ? 3.953 0.310 -18.714 1.00 81.25 105 LEU A CA 1
ATOM 840 C C . LEU A 1 105 ? 3.016 -0.118 -19.855 1.00 81.25 105 LEU A C 1
ATOM 842 O O . LEU A 1 105 ? 2.444 0.715 -20.552 1.00 81.25 105 LEU A O 1
ATOM 846 N N . THR A 1 106 ? 2.902 -1.423 -20.094 1.00 77.25 106 THR A N 1
ATOM 847 C CA . THR A 1 106 ? 2.090 -2.001 -21.165 1.00 77.25 106 THR A CA 1
ATOM 848 C C . THR A 1 106 ? 1.203 -3.096 -20.590 1.00 77.25 106 THR A C 1
ATOM 850 O O . THR A 1 106 ? 1.466 -3.612 -19.509 1.00 77.25 106 THR A O 1
ATOM 853 N N . PHE A 1 107 ? 0.193 -3.512 -21.348 1.00 70.94 107 PHE A N 1
ATOM 854 C CA . PHE A 1 107 ? -0.660 -4.654 -21.004 1.00 70.94 107 PHE A CA 1
ATOM 855 C C . PHE A 1 107 ? 0.072 -6.009 -21.053 1.00 70.94 107 PHE A C 1
ATOM 857 O O . PHE A 1 107 ? -0.519 -7.039 -20.736 1.00 70.94 107 PHE A O 1
ATOM 864 N N . ARG A 1 108 ? 1.336 -6.044 -21.501 1.00 72.81 108 ARG A N 1
ATOM 865 C CA . ARG A 1 108 ? 2.135 -7.271 -21.530 1.00 72.81 108 ARG A CA 1
ATOM 866 C C . ARG A 1 108 ? 2.712 -7.548 -20.148 1.00 72.81 108 ARG A C 1
ATOM 868 O O . ARG A 1 108 ? 3.104 -6.629 -19.437 1.00 72.81 108 ARG A O 1
ATOM 875 N N . CYS A 1 109 ? 2.806 -8.830 -19.807 1.00 70.38 109 CYS A N 1
ATOM 876 C CA . CYS A 1 109 ? 3.504 -9.264 -18.605 1.00 70.38 109 CYS A CA 1
ATOM 877 C C . CYS A 1 109 ? 4.979 -8.827 -18.663 1.00 70.38 109 CYS A C 1
ATOM 879 O O . CYS A 1 109 ? 5.601 -8.887 -19.728 1.00 70.38 109 CYS A O 1
ATOM 881 N N . GLY A 1 110 ? 5.524 -8.389 -17.527 1.00 69.19 110 GLY A N 1
ATOM 882 C CA . GLY A 1 110 ? 6.927 -7.999 -17.419 1.00 69.19 110 GLY A CA 1
ATOM 883 C C . GLY A 1 110 ? 7.860 -9.187 -17.641 1.00 69.19 110 GLY A C 1
ATOM 884 O O . GLY A 1 110 ? 7.580 -10.300 -17.199 1.00 69.19 110 GLY A O 1
ATOM 885 N N . ASP A 1 111 ? 8.984 -8.957 -18.321 1.00 71.69 111 ASP A N 1
ATOM 886 C CA . ASP A 1 111 ? 10.032 -9.970 -18.456 1.00 71.69 111 ASP A CA 1
ATOM 887 C C . ASP A 1 111 ? 10.856 -10.039 -17.163 1.00 71.69 111 ASP A C 1
ATOM 889 O O . ASP A 1 111 ? 11.737 -9.216 -16.911 1.00 71.69 111 ASP A O 1
ATOM 893 N N . PHE A 1 112 ? 10.569 -11.044 -16.338 1.00 73.44 112 PHE A N 1
ATOM 894 C CA . PHE A 1 112 ? 11.317 -11.326 -15.112 1.00 73.44 112 PHE A CA 1
ATOM 895 C C . PHE A 1 112 ? 12.596 -12.139 -15.358 1.00 73.44 112 PHE A C 1
ATOM 897 O O . PHE A 1 112 ? 13.409 -12.279 -14.443 1.00 73.44 112 PHE A O 1
ATOM 904 N N . GLY A 1 113 ? 12.811 -12.668 -16.570 1.00 68.25 113 GLY A N 1
ATOM 905 C CA . GLY A 1 113 ? 13.896 -13.606 -16.876 1.00 68.25 113 GLY A CA 1
ATOM 906 C C . GLY A 1 113 ? 15.299 -13.008 -16.752 1.00 68.25 113 GLY A C 1
ATOM 907 O O . GLY A 1 113 ? 16.276 -13.741 -16.606 1.00 68.25 113 GLY A O 1
ATOM 908 N N . ARG A 1 114 ? 15.411 -11.675 -16.770 1.00 65.81 114 ARG A N 1
ATOM 909 C CA . ARG A 1 114 ? 16.679 -10.942 -16.601 1.00 65.81 114 ARG A CA 1
ATOM 910 C C . ARG A 1 114 ? 16.884 -10.388 -15.190 1.00 65.81 114 ARG A C 1
ATOM 912 O O . ARG A 1 114 ? 17.950 -9.844 -14.902 1.00 65.81 114 ARG A O 1
ATOM 919 N N . THR A 1 115 ? 15.894 -10.510 -14.309 1.00 68.25 115 THR A N 1
ATOM 920 C CA . THR A 1 115 ? 15.935 -9.883 -12.986 1.00 68.25 115 THR A CA 1
ATOM 921 C C . THR A 1 115 ? 16.635 -10.791 -11.990 1.00 68.25 115 THR A C 1
ATOM 923 O O . THR A 1 115 ? 16.108 -11.816 -11.564 1.00 68.25 115 THR A O 1
ATOM 926 N N . GLN A 1 116 ? 17.836 -10.399 -11.567 1.00 73.19 116 GLN A N 1
ATOM 927 C CA . GLN A 1 116 ? 18.536 -11.090 -10.490 1.00 73.19 116 GLN A CA 1
ATOM 928 C C . GLN A 1 116 ? 17.762 -10.920 -9.176 1.00 73.19 116 GLN A C 1
ATOM 930 O O . GLN A 1 116 ? 17.622 -9.802 -8.690 1.00 73.19 116 GLN A O 1
ATOM 935 N N . LEU A 1 117 ? 17.330 -12.021 -8.559 1.00 76.69 117 LEU A N 1
ATOM 936 C CA . LEU A 1 117 ? 16.534 -12.019 -7.321 1.00 76.69 117 LEU A CA 1
ATOM 937 C C . LEU A 1 117 ? 17.322 -11.662 -6.047 1.00 76.69 117 LEU A C 1
ATOM 939 O O . LEU A 1 117 ? 16.764 -11.683 -4.955 1.00 76.69 117 LEU A O 1
ATOM 943 N N . ASN A 1 118 ? 18.615 -11.334 -6.150 1.00 83.62 118 ASN A N 1
ATOM 944 C CA . ASN A 1 118 ? 19.366 -10.859 -4.993 1.00 83.62 118 ASN A CA 1
ATOM 945 C C . ASN A 1 118 ? 18.825 -9.487 -4.549 1.00 83.62 118 ASN A C 1
ATOM 947 O O . ASN A 1 118 ? 18.877 -8.513 -5.309 1.00 83.62 118 ASN A O 1
ATOM 951 N N . MET A 1 119 ? 18.310 -9.442 -3.320 1.00 88.38 119 MET A N 1
ATOM 952 C CA . MET A 1 119 ? 17.715 -8.264 -2.687 1.00 88.38 119 MET A CA 1
ATOM 953 C C . MET A 1 119 ? 18.640 -7.585 -1.674 1.00 88.38 119 MET A C 1
ATOM 955 O O . MET A 1 119 ? 18.268 -6.544 -1.139 1.00 88.38 119 MET A O 1
ATOM 959 N N . GLN A 1 120 ? 19.818 -8.151 -1.384 1.00 91.00 120 GLN A N 1
ATOM 960 C CA . GLN A 1 120 ? 20.643 -7.710 -0.257 1.00 91.00 120 GLN A CA 1
ATOM 961 C C . GLN A 1 120 ? 21.055 -6.239 -0.373 1.00 91.00 120 GLN A C 1
ATOM 963 O O . GLN A 1 120 ? 20.912 -5.491 0.593 1.00 91.00 120 GLN A O 1
ATOM 968 N N . ASP A 1 121 ? 21.468 -5.816 -1.567 1.00 91.12 121 ASP A N 1
ATOM 969 C CA . ASP A 1 121 ? 21.863 -4.431 -1.832 1.00 91.12 121 ASP A CA 1
ATOM 970 C C . ASP A 1 121 ? 20.675 -3.471 -1.644 1.00 91.12 121 ASP A C 1
ATOM 972 O O . ASP A 1 121 ? 20.810 -2.413 -1.032 1.00 91.12 121 ASP A O 1
ATOM 976 N N . CYS A 1 122 ? 19.479 -3.865 -2.104 1.00 92.75 122 CYS A N 1
ATOM 977 C CA . CYS A 1 122 ? 18.257 -3.073 -1.940 1.00 92.75 122 CYS A CA 1
ATOM 978 C C . CYS A 1 122 ? 17.832 -2.980 -0.472 1.00 92.75 122 CYS A C 1
ATOM 980 O O . CYS A 1 122 ? 17.495 -1.891 -0.018 1.00 92.75 122 CYS A O 1
ATOM 982 N N . ARG A 1 123 ? 17.892 -4.084 0.284 1.00 95.25 123 ARG A N 1
ATOM 983 C CA . ARG A 1 123 ? 17.584 -4.099 1.723 1.00 95.25 123 ARG A CA 1
ATOM 984 C C . ARG A 1 123 ? 18.528 -3.195 2.507 1.00 95.25 123 ARG A C 1
ATOM 986 O O . ARG A 1 123 ? 18.073 -2.397 3.316 1.00 95.25 123 ARG A O 1
ATOM 993 N N . GLN A 1 124 ? 19.834 -3.284 2.245 1.00 95.19 124 GLN A N 1
ATOM 994 C CA . GLN A 1 124 ? 20.829 -2.429 2.900 1.00 95.19 124 GLN A CA 1
ATOM 995 C C . GLN A 1 124 ? 20.613 -0.951 2.572 1.00 95.19 124 GLN A C 1
ATOM 997 O O . GLN A 1 124 ? 20.662 -0.111 3.470 1.00 95.19 124 GLN A O 1
ATOM 1002 N N . TRP A 1 125 ? 20.326 -0.641 1.306 1.00 95.31 125 TRP A N 1
ATOM 1003 C CA . TRP A 1 125 ? 20.022 0.721 0.879 1.00 95.31 125 TRP A CA 1
ATOM 1004 C C . TRP A 1 125 ? 18.766 1.270 1.566 1.00 95.31 125 TRP A C 1
ATOM 1006 O O . TRP A 1 125 ? 18.797 2.379 2.093 1.00 95.31 125 TRP A O 1
ATOM 1016 N N . VAL A 1 126 ? 17.675 0.493 1.598 1.00 95.62 126 VAL A N 1
ATOM 1017 C CA . VAL A 1 126 ? 16.411 0.909 2.229 1.00 95.62 126 VAL A CA 1
ATOM 1018 C C . VAL A 1 126 ? 16.595 1.108 3.723 1.00 95.62 126 VAL A C 1
ATOM 1020 O O . VAL A 1 126 ? 16.188 2.146 4.235 1.00 95.62 126 VAL A O 1
ATOM 1023 N N . LYS A 1 127 ? 17.266 0.173 4.401 1.00 95.00 127 LYS A N 1
ATOM 1024 C CA . LYS A 1 127 ? 17.547 0.277 5.833 1.00 95.00 127 LYS A CA 1
ATOM 1025 C C . LYS A 1 127 ? 18.285 1.575 6.169 1.00 95.00 127 LYS A C 1
ATOM 1027 O O . LYS A 1 127 ? 17.828 2.340 7.009 1.00 95.00 127 LYS A O 1
ATOM 1032 N N . SER A 1 128 ? 19.368 1.871 5.447 1.00 94.38 128 SER A N 1
ATOM 1033 C CA . SER A 1 128 ? 20.103 3.130 5.626 1.00 94.38 128 SER A CA 1
ATOM 1034 C C . SER A 1 128 ? 19.243 4.358 5.303 1.00 94.38 128 SER A C 1
ATOM 1036 O O . SER A 1 128 ? 19.368 5.382 5.967 1.00 94.38 128 SER A O 1
ATOM 1038 N N . GLY A 1 129 ? 18.377 4.273 4.291 1.00 92.06 129 GLY A N 1
ATOM 1039 C CA . GLY A 1 129 ? 17.488 5.364 3.903 1.00 92.06 129 GLY A CA 1
ATOM 1040 C C . GLY A 1 129 ? 16.379 5.647 4.919 1.00 92.06 129 GLY A C 1
ATOM 1041 O O . GLY A 1 129 ? 16.010 6.807 5.083 1.00 92.06 129 GLY A O 1
ATOM 1042 N N . ILE A 1 130 ? 15.859 4.616 5.589 1.00 93.00 130 ILE A N 1
ATOM 1043 C CA . ILE A 1 130 ? 14.855 4.737 6.655 1.00 93.00 130 ILE A CA 1
ATOM 1044 C C . ILE A 1 130 ? 15.483 5.287 7.936 1.00 93.00 130 ILE A C 1
ATOM 1046 O O . ILE A 1 130 ? 14.867 6.128 8.584 1.00 93.00 130 ILE A O 1
ATOM 1050 N N . GLU A 1 131 ? 16.704 4.864 8.278 1.00 91.50 131 GLU A N 1
ATOM 1051 C CA . GLU A 1 131 ? 17.444 5.394 9.434 1.00 91.50 131 GLU A CA 1
ATOM 1052 C C . GLU A 1 131 ? 17.686 6.914 9.320 1.00 91.50 131 GLU A C 1
ATOM 1054 O O . GLU A 1 131 ? 17.653 7.613 10.331 1.00 91.50 131 GLU A O 1
ATOM 1059 N N . ASP A 1 132 ? 17.877 7.430 8.100 1.00 90.50 132 ASP A N 1
ATOM 1060 C CA . ASP A 1 132 ? 18.110 8.857 7.831 1.00 90.50 132 ASP A CA 1
ATOM 1061 C C . ASP A 1 132 ? 16.811 9.668 7.649 1.00 90.50 132 ASP A C 1
ATOM 1063 O O . ASP A 1 132 ? 16.650 10.741 8.231 1.00 90.50 132 ASP A O 1
ATOM 1067 N N . ARG A 1 133 ? 15.861 9.161 6.849 1.00 89.56 133 ARG A N 1
ATOM 1068 C CA . ARG A 1 133 ? 14.674 9.920 6.396 1.00 89.56 133 ARG A CA 1
ATOM 1069 C C . ARG A 1 133 ? 13.381 9.565 7.131 1.00 89.56 133 ARG A C 1
ATOM 1071 O O . ARG A 1 133 ? 12.401 10.301 7.030 1.00 89.56 133 ARG A O 1
ATOM 1078 N N . GLY A 1 134 ? 13.373 8.453 7.863 1.00 91.00 134 GLY A N 1
ATOM 1079 C CA . GLY A 1 134 ? 12.182 7.862 8.462 1.00 91.00 134 GLY A CA 1
ATOM 1080 C C . GLY A 1 134 ? 11.344 7.045 7.472 1.00 91.00 134 GLY A C 1
ATOM 1081 O O . GLY A 1 134 ? 11.430 7.199 6.255 1.00 91.00 134 GLY A O 1
ATOM 1082 N N . ALA A 1 135 ? 10.502 6.162 8.013 1.00 89.94 135 ALA A N 1
ATOM 1083 C CA . ALA A 1 135 ? 9.591 5.311 7.241 1.00 89.94 135 ALA A CA 1
ATOM 1084 C C . ALA A 1 135 ? 8.185 5.914 7.072 1.00 89.94 135 ALA A C 1
ATOM 1086 O O . ALA A 1 135 ? 7.291 5.264 6.534 1.00 89.94 135 ALA A O 1
ATOM 1087 N N . LYS A 1 136 ? 7.950 7.133 7.563 1.00 91.81 136 LYS A N 1
ATOM 1088 C CA . LYS A 1 136 ? 6.621 7.745 7.558 1.00 91.81 136 LYS A CA 1
ATOM 1089 C C . LYS A 1 136 ? 6.238 8.209 6.140 1.00 91.81 136 LYS A C 1
ATOM 1091 O O . LYS A 1 136 ? 7.011 8.947 5.526 1.00 91.81 136 LYS A O 1
ATOM 1096 N N . PRO A 1 137 ? 5.051 7.844 5.620 1.00 89.56 137 PRO A N 1
ATOM 1097 C CA . PRO A 1 137 ? 4.515 8.426 4.393 1.00 89.56 137 PRO A CA 1
ATOM 1098 C C . PRO A 1 137 ? 4.314 9.942 4.501 1.00 89.56 137 PRO A C 1
ATOM 1100 O O . PRO A 1 137 ? 4.122 10.486 5.589 1.00 89.56 137 PRO A O 1
ATOM 1103 N N . CYS A 1 138 ? 4.301 10.631 3.357 1.00 86.00 138 CYS A N 1
ATOM 1104 C CA . CYS A 1 138 ? 3.918 12.038 3.314 1.00 86.00 138 CYS A CA 1
ATOM 1105 C C . CYS A 1 138 ? 2.468 12.232 3.787 1.00 86.00 138 CYS A C 1
ATOM 1107 O O . CYS A 1 138 ? 1.619 11.356 3.605 1.00 86.00 138 CYS A O 1
ATOM 1109 N N . GLU A 1 139 ? 2.162 13.412 4.327 1.00 88.56 139 GLU A N 1
ATOM 1110 C CA . GLU A 1 139 ? 0.784 13.781 4.657 1.00 88.56 139 GLU A CA 1
ATOM 1111 C C . GLU A 1 139 ? -0.082 13.742 3.387 1.00 88.56 139 GLU A C 1
ATOM 1113 O O . GLU A 1 139 ? 0.221 14.390 2.380 1.00 88.56 139 GLU A O 1
ATOM 1118 N N . PHE A 1 140 ? -1.152 12.944 3.414 1.00 85.88 140 PHE A N 1
ATOM 1119 C CA . PHE A 1 140 ? -2.016 12.754 2.253 1.00 85.88 140 PHE A CA 1
ATOM 1120 C C . PHE A 1 140 ? -2.739 14.059 1.906 1.00 85.88 140 PHE A C 1
ATOM 1122 O O . PHE A 1 140 ? -3.403 14.664 2.746 1.00 85.88 140 PHE A O 1
ATOM 1129 N N . SER A 1 141 ? -2.660 14.463 0.640 1.00 85.88 141 SER A N 1
ATOM 1130 C CA . SER A 1 141 ? -3.395 15.604 0.103 1.00 85.88 141 SER A CA 1
ATOM 1131 C C . SER A 1 141 ? -4.546 15.155 -0.796 1.00 85.88 141 SER A C 1
ATOM 1133 O O . SER A 1 141 ? -4.543 14.076 -1.390 1.00 85.88 141 SER A O 1
ATOM 1135 N N . GLN A 1 142 ? -5.581 15.977 -0.898 1.00 84.50 142 GLN A N 1
ATOM 1136 C CA . GLN A 1 142 ? -6.711 15.669 -1.760 1.00 84.50 142 GLN A CA 1
ATOM 1137 C C . GLN A 1 142 ? -6.308 15.773 -3.240 1.00 84.50 142 GLN A C 1
ATOM 1139 O O . GLN A 1 142 ? -5.937 16.848 -3.704 1.00 84.50 142 GLN A O 1
ATOM 1144 N N . THR A 1 143 ? -6.418 14.671 -3.988 1.00 83.69 143 THR A N 1
ATOM 1145 C CA . THR A 1 143 ? -6.057 14.606 -5.420 1.00 83.69 143 THR A CA 1
ATOM 1146 C C . THR A 1 143 ? -7.246 14.777 -6.366 1.00 83.69 143 THR A C 1
ATOM 1148 O O . THR A 1 143 ? -7.055 15.073 -7.543 1.00 83.69 143 THR A O 1
ATOM 1151 N N . ALA A 1 144 ? -8.474 14.631 -5.863 1.00 78.69 144 ALA A N 1
ATOM 1152 C CA . ALA A 1 144 ? -9.705 14.853 -6.612 1.00 78.69 144 ALA A CA 1
ATOM 1153 C C . ALA A 1 144 ? -10.775 15.502 -5.716 1.00 78.69 144 ALA A C 1
ATOM 1155 O O . ALA A 1 144 ? -10.874 15.154 -4.532 1.00 78.69 144 ALA A O 1
ATOM 1156 N N . PRO A 1 145 ? -11.583 16.441 -6.241 1.00 76.62 145 PRO A N 1
ATOM 1157 C CA . PRO A 1 145 ? -12.679 17.036 -5.483 1.00 76.62 145 PRO A CA 1
ATOM 1158 C C . PRO A 1 145 ? -13.727 15.971 -5.111 1.00 76.62 145 PRO A C 1
ATOM 1160 O O . PRO A 1 145 ? -13.891 14.996 -5.849 1.00 76.62 145 PRO A O 1
ATOM 1163 N N . PRO A 1 146 ? -14.469 16.141 -4.000 1.00 77.12 146 PRO A N 1
ATOM 1164 C CA . PRO A 1 146 ? -15.555 15.233 -3.657 1.00 77.12 146 PRO A CA 1
ATOM 1165 C C . PRO A 1 146 ? -16.644 15.318 -4.731 1.00 77.12 146 PRO A C 1
ATOM 1167 O O . PRO A 1 146 ? -16.891 16.387 -5.297 1.00 77.12 146 PRO A O 1
ATOM 1170 N N . HIS A 1 147 ? -17.298 14.195 -5.021 1.00 70.50 147 HIS A N 1
ATOM 1171 C CA . HIS A 1 147 ? -18.386 14.174 -5.988 1.00 70.50 147 HIS A CA 1
ATOM 1172 C C . HIS A 1 147 ? -19.572 15.005 -5.477 1.00 70.50 147 HIS A C 1
ATOM 1174 O O . HIS A 1 147 ? -20.146 14.691 -4.439 1.00 70.50 147 HIS A O 1
ATOM 1180 N N . ASN A 1 148 ? -19.966 16.030 -6.234 1.00 64.56 148 ASN A N 1
ATOM 1181 C CA . ASN A 1 148 ? -21.144 16.850 -5.963 1.00 64.56 148 ASN A CA 1
ATOM 1182 C C . ASN A 1 148 ? -22.096 16.759 -7.172 1.00 64.56 148 ASN A C 1
ATOM 1184 O O . ASN A 1 148 ? -21.713 17.132 -8.278 1.00 64.56 148 ASN A O 1
ATOM 1188 N N . SER A 1 149 ? -23.334 16.292 -6.980 1.00 62.75 149 SER A N 1
ATOM 1189 C CA . SER A 1 149 ? -24.401 16.270 -8.005 1.00 62.75 149 SER A CA 1
ATOM 1190 C C . SER A 1 149 ? -25.606 17.064 -7.476 1.00 62.75 149 SER A C 1
ATOM 1192 O O . SER A 1 149 ? -25.930 16.882 -6.299 1.00 62.75 149 SER A O 1
ATOM 1194 N N . PRO A 1 150 ? -26.226 17.997 -8.252 1.00 49.53 150 PRO A N 1
ATOM 1195 C CA . PRO A 1 150 ? -26.847 17.715 -9.556 1.00 49.53 150 PRO A CA 1
ATOM 1196 C C . PRO A 1 150 ? -26.672 18.798 -10.645 1.00 49.53 150 PRO A C 1
ATOM 1198 O O . PRO A 1 150 ? -27.584 19.026 -11.442 1.00 49.53 150 PRO A O 1
ATOM 1201 N N . HIS A 1 151 ? -25.555 19.525 -10.702 1.00 51.91 151 HIS A N 1
ATOM 1202 C CA . HIS A 1 151 ? -25.342 20.542 -11.744 1.00 51.91 151 HIS A CA 1
ATOM 1203 C C . HIS A 1 151 ? -24.224 20.132 -12.700 1.00 51.91 151 HIS A C 1
ATOM 1205 O O . HIS A 1 151 ? -23.137 19.762 -12.276 1.00 51.91 151 HIS A O 1
ATOM 1211 N N . SER A 1 152 ? -24.578 20.158 -13.989 1.00 52.72 152 SER A N 1
ATOM 1212 C CA . SER A 1 152 ? -23.791 19.820 -15.176 1.00 52.72 152 SER A CA 1
ATOM 1213 C C . SER A 1 152 ? -22.281 19.893 -14.975 1.00 52.72 152 SER A C 1
ATOM 1215 O O . SER A 1 152 ? -21.739 20.953 -14.666 1.00 52.72 152 SER A O 1
ATOM 1217 N N . VAL A 1 153 ? -21.609 18.778 -15.259 1.00 55.94 153 VAL A N 1
ATOM 1218 C CA . VAL A 1 153 ? -20.154 18.697 -15.372 1.00 55.94 153 VAL A CA 1
ATOM 1219 C C . VAL A 1 153 ? -19.733 19.659 -16.483 1.00 55.94 153 VAL A C 1
ATOM 1221 O O . VAL A 1 153 ? -19.937 19.393 -17.666 1.00 55.94 153 VAL A O 1
ATOM 1224 N N . SER A 1 154 ? -19.216 20.833 -16.125 1.00 52.94 154 SER A N 1
ATOM 1225 C CA . SER A 1 154 ? -18.465 21.637 -17.080 1.00 52.94 154 SER A CA 1
ATOM 1226 C C . SER A 1 154 ? -17.231 20.820 -17.439 1.00 52.94 154 SER A C 1
ATOM 1228 O O . SER A 1 154 ? -16.467 20.461 -16.545 1.00 52.94 154 SER A O 1
ATOM 1230 N N . ASN A 1 155 ? -17.072 20.490 -18.724 1.00 51.91 155 ASN A N 1
ATOM 1231 C CA . ASN A 1 155 ? -15.890 19.827 -19.267 1.00 51.91 155 ASN A CA 1
ATOM 1232 C C . ASN A 1 155 ? -14.669 20.730 -19.059 1.00 51.91 155 ASN A C 1
ATOM 1234 O O . ASN A 1 155 ? -14.247 21.450 -19.962 1.00 51.91 155 ASN A O 1
ATOM 1238 N N . THR A 1 156 ? -14.121 20.726 -17.848 1.00 51.56 156 THR A N 1
ATOM 1239 C CA . THR A 1 156 ? -12.824 21.311 -17.562 1.00 51.56 156 THR A CA 1
ATOM 1240 C C . THR A 1 156 ? -11.825 20.417 -18.271 1.00 51.56 156 THR A C 1
ATOM 1242 O O . THR A 1 156 ? -11.556 19.299 -17.838 1.00 51.56 156 THR A O 1
ATOM 1245 N N . THR A 1 157 ? -11.325 20.875 -19.412 1.00 46.56 157 THR A N 1
ATOM 1246 C CA . THR A 1 157 ? -10.170 20.279 -20.074 1.00 46.56 157 THR A CA 1
ATOM 1247 C C . THR A 1 157 ? -8.998 20.351 -19.101 1.00 46.56 157 THR A C 1
ATOM 1249 O O . THR A 1 157 ? -8.327 21.381 -19.018 1.00 46.56 157 THR A O 1
ATOM 1252 N N . LEU A 1 158 ? -8.785 19.291 -18.314 1.00 48.47 158 LEU A N 1
ATOM 1253 C CA . LEU A 1 158 ? -7.552 19.113 -17.558 1.00 48.47 158 LEU A CA 1
ATOM 1254 C C . LEU A 1 158 ? -6.424 18.984 -18.582 1.00 48.47 158 LEU A C 1
ATOM 1256 O O . LEU A 1 158 ? -6.297 17.982 -19.284 1.00 48.47 158 LEU A O 1
ATOM 1260 N N . SER A 1 159 ? -5.660 20.062 -18.720 1.00 43.88 159 SER A N 1
ATOM 1261 C CA . SER A 1 159 ? -4.449 20.095 -19.526 1.00 43.88 159 SER A CA 1
ATOM 1262 C C . SER A 1 159 ? -3.367 19.307 -18.793 1.00 43.88 159 SER A C 1
ATOM 1264 O O . SER A 1 159 ? -2.741 19.833 -17.876 1.00 43.88 159 SER A O 1
ATOM 1266 N N . GLY A 1 160 ? -3.158 18.063 -19.219 1.00 54.41 160 GLY A N 1
ATOM 1267 C CA . GLY A 1 160 ? -2.181 17.143 -18.641 1.00 54.41 160 GLY A CA 1
ATOM 1268 C C . GLY A 1 160 ? -2.753 16.373 -17.455 1.00 54.41 160 GLY A C 1
ATOM 1269 O O . GLY A 1 160 ? -3.509 16.920 -16.657 1.00 54.41 160 GLY A O 1
ATOM 1270 N N . SER A 1 161 ? -2.414 15.091 -17.357 1.00 58.44 161 SER A N 1
ATOM 1271 C CA . SER A 1 161 ? -2.700 14.282 -16.173 1.00 58.44 161 SER A CA 1
ATOM 1272 C C . SER A 1 161 ? -1.807 14.796 -15.039 1.00 58.44 161 SER A C 1
ATOM 1274 O O . SER A 1 161 ? -0.597 14.595 -15.119 1.00 58.44 161 SER A O 1
ATOM 1276 N N . PRO A 1 162 ? -2.325 15.506 -14.021 1.00 65.62 162 PRO A N 1
ATOM 1277 C CA . PRO A 1 162 ? -1.478 15.972 -12.931 1.00 65.62 162 PRO A CA 1
ATOM 1278 C C . PRO A 1 162 ? -0.871 14.762 -12.211 1.00 65.62 162 PRO A C 1
ATOM 1280 O O . PRO A 1 162 ? -1.596 13.841 -11.825 1.00 65.62 162 PRO A O 1
ATOM 1283 N N . CYS A 1 163 ? 0.453 14.751 -12.037 1.00 78.25 163 CYS A N 1
ATOM 1284 C CA . CYS A 1 163 ? 1.137 13.697 -11.294 1.00 78.25 163 CYS A CA 1
ATOM 1285 C C . CYS A 1 163 ? 0.582 13.652 -9.863 1.00 78.25 163 CYS A C 1
ATOM 1287 O O . CYS A 1 163 ? 0.495 14.677 -9.186 1.00 78.25 163 CYS A O 1
ATOM 1289 N N . ASN A 1 164 ? 0.216 12.462 -9.393 1.00 87.12 164 ASN A N 1
ATOM 1290 C CA . ASN A 1 164 ? -0.237 12.263 -8.020 1.00 87.12 164 ASN A CA 1
ATOM 1291 C C . ASN A 1 164 ? 0.906 12.642 -7.042 1.00 87.12 164 ASN A C 1
ATOM 1293 O O . ASN A 1 164 ? 1.958 11.995 -7.085 1.00 87.12 164 ASN A O 1
ATOM 1297 N N . PRO A 1 165 ? 0.738 13.661 -6.172 1.00 89.00 165 PRO A N 1
ATOM 1298 C CA . PRO A 1 165 ? 1.818 14.161 -5.320 1.00 89.00 165 PRO A CA 1
ATOM 1299 C C . PRO A 1 165 ? 2.303 13.124 -4.300 1.00 89.00 165 PRO A C 1
ATOM 1301 O O . PRO A 1 165 ? 3.488 13.099 -3.972 1.00 89.00 165 PRO A O 1
ATOM 1304 N N . GLN A 1 166 ? 1.430 12.221 -3.849 1.00 90.25 166 GLN A N 1
ATOM 1305 C CA . GLN A 1 166 ? 1.816 11.101 -2.992 1.00 90.25 166 GLN A CA 1
ATOM 1306 C C . GLN A 1 166 ? 2.681 10.090 -3.748 1.00 90.25 166 GLN A C 1
ATOM 1308 O O . GLN A 1 166 ? 3.671 9.603 -3.207 1.00 90.25 166 GLN A O 1
ATOM 1313 N N . THR A 1 167 ? 2.353 9.797 -5.012 1.00 89.88 167 THR A N 1
ATOM 1314 C CA . THR A 1 167 ? 3.184 8.934 -5.868 1.00 89.88 167 THR A CA 1
ATOM 1315 C C . THR A 1 167 ? 4.554 9.556 -6.119 1.00 89.88 167 THR A C 1
ATOM 1317 O O . THR A 1 167 ? 5.555 8.849 -6.055 1.00 89.88 167 THR A O 1
ATOM 1320 N N . VAL A 1 168 ? 4.616 10.868 -6.368 1.00 90.12 168 VAL A N 1
ATOM 1321 C CA . VAL A 1 168 ? 5.887 11.589 -6.550 1.00 90.12 168 VAL A CA 1
ATOM 1322 C C . VAL A 1 168 ? 6.739 11.498 -5.285 1.00 90.12 168 VAL A C 1
ATOM 1324 O O . VAL A 1 168 ? 7.869 11.025 -5.356 1.00 90.12 168 VAL A O 1
ATOM 1327 N N . SER A 1 169 ? 6.175 11.836 -4.123 1.00 91.12 169 SER A N 1
ATOM 1328 C CA . SER A 1 169 ? 6.894 11.764 -2.845 1.00 91.12 169 SER A CA 1
ATOM 1329 C C . SER A 1 169 ? 7.390 10.346 -2.525 1.00 91.12 169 SER A C 1
ATOM 1331 O O . SER A 1 169 ? 8.507 10.170 -2.040 1.00 91.12 169 SER A O 1
ATOM 1333 N N . PHE A 1 170 ? 6.595 9.319 -2.840 1.00 92.44 170 PHE A N 1
ATOM 1334 C CA . PHE A 1 170 ? 6.990 7.920 -2.665 1.00 92.44 170 PHE A CA 1
ATOM 1335 C C . PHE A 1 170 ? 8.173 7.518 -3.559 1.00 92.44 170 PHE A C 1
ATOM 1337 O O . PHE A 1 170 ? 9.096 6.839 -3.106 1.00 92.44 170 PHE A O 1
ATOM 1344 N N . LEU A 1 171 ? 8.169 7.945 -4.822 1.00 91.75 171 LEU A N 1
ATOM 1345 C CA . LEU A 1 171 ? 9.260 7.660 -5.753 1.00 91.75 171 LEU A CA 1
ATOM 1346 C C . LEU A 1 171 ? 10.535 8.433 -5.391 1.00 91.75 171 LEU A C 1
ATOM 1348 O O . LEU A 1 171 ? 11.620 7.869 -5.495 1.00 91.75 171 LEU A O 1
ATOM 1352 N N . GLU A 1 172 ? 10.414 9.668 -4.899 1.00 91.12 172 GLU A N 1
ATOM 1353 C CA . GLU A 1 172 ? 11.538 10.450 -4.365 1.00 91.12 172 GLU A CA 1
ATOM 1354 C C . GLU A 1 172 ? 12.171 9.777 -3.139 1.00 91.12 172 GLU A C 1
ATOM 1356 O O . GLU A 1 172 ? 13.394 9.641 -3.078 1.00 91.12 172 GLU A O 1
ATOM 1361 N N . LEU A 1 173 ? 11.355 9.285 -2.195 1.00 91.56 173 LEU A N 1
ATOM 1362 C CA . LEU A 1 173 ? 11.830 8.515 -1.035 1.00 91.56 173 LEU A CA 1
ATOM 1363 C C . LEU A 1 173 ? 12.664 7.304 -1.473 1.00 91.56 173 LEU A C 1
ATOM 1365 O O . LEU A 1 173 ? 13.692 6.982 -0.867 1.00 91.56 173 LEU A O 1
ATOM 1369 N N . LEU A 1 174 ? 12.208 6.635 -2.529 1.00 92.62 174 LEU A N 1
ATOM 1370 C CA . LEU A 1 174 ? 12.854 5.459 -3.082 1.00 92.62 174 LEU A CA 1
ATOM 1371 C C . LEU A 1 174 ? 13.939 5.771 -4.105 1.00 92.62 174 LEU A C 1
ATOM 1373 O O . LEU A 1 174 ? 14.523 4.806 -4.578 1.00 92.62 174 LEU A O 1
ATOM 1377 N N . ASP A 1 175 ? 14.236 7.032 -4.431 1.00 92.19 175 ASP A N 1
ATOM 1378 C CA . ASP A 1 175 ? 15.170 7.426 -5.498 1.00 92.19 175 ASP A CA 1
ATOM 1379 C C . A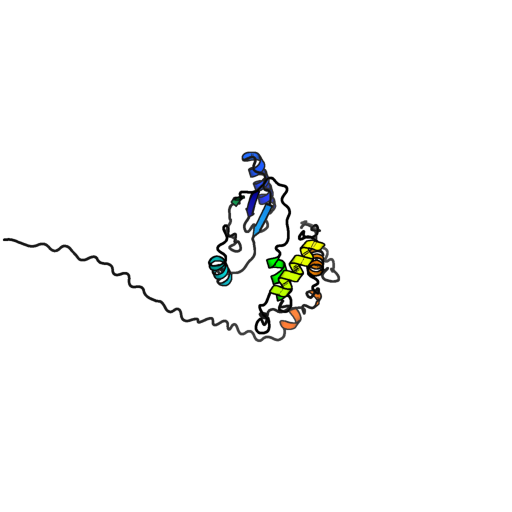SP A 1 175 ? 14.887 6.674 -6.816 1.00 92.19 175 ASP A C 1
ATOM 1381 O O . ASP A 1 175 ? 15.738 5.963 -7.367 1.00 92.19 175 ASP A O 1
ATOM 1385 N N . LEU A 1 176 ? 13.626 6.738 -7.255 1.00 91.56 176 LEU A N 1
ATOM 1386 C CA . LEU A 1 176 ? 13.110 6.092 -8.460 1.00 91.56 176 LEU A CA 1
ATOM 1387 C C . LEU A 1 176 ? 12.560 7.126 -9.454 1.00 91.56 176 LEU A C 1
ATOM 1389 O O . LEU A 1 176 ? 11.990 8.139 -9.049 1.00 91.56 176 LEU A O 1
ATOM 1393 N N . PRO A 1 177 ? 12.669 6.865 -10.769 1.00 88.88 177 PRO A N 1
ATOM 1394 C CA . PRO A 1 177 ? 12.117 7.754 -11.782 1.00 88.88 177 PRO A CA 1
ATOM 1395 C C . PRO A 1 177 ? 10.586 7.675 -11.838 1.00 88.88 177 PRO A C 1
ATOM 1397 O O . PRO A 1 177 ? 9.998 6.597 -11.730 1.00 88.88 177 PRO A O 1
ATOM 1400 N N . TYR A 1 178 ? 9.942 8.809 -12.119 1.00 85.81 178 TYR A N 1
ATOM 1401 C CA . TYR A 1 178 ? 8.527 8.846 -12.483 1.00 85.81 178 TYR A CA 1
ATOM 1402 C C . TYR A 1 178 ? 8.354 8.374 -13.931 1.00 85.81 178 TYR A C 1
ATOM 1404 O O . TYR A 1 178 ? 8.700 9.078 -14.876 1.00 85.81 178 TYR A O 1
ATOM 1412 N N . VAL A 1 179 ? 7.857 7.149 -14.115 1.00 81.12 179 VAL A N 1
ATOM 1413 C CA . VAL A 1 179 ? 7.757 6.511 -15.442 1.00 81.12 179 VAL A CA 1
ATOM 1414 C C . VAL A 1 179 ? 6.346 6.523 -16.036 1.00 81.12 179 VAL A C 1
ATOM 1416 O O . VAL A 1 179 ? 6.176 6.148 -17.193 1.00 81.12 179 VAL A O 1
ATOM 1419 N N . LEU A 1 180 ? 5.340 6.971 -15.277 1.00 74.75 180 LEU A N 1
ATOM 1420 C CA . LEU A 1 180 ? 3.929 6.906 -15.682 1.00 74.75 180 LEU A CA 1
ATOM 1421 C C . LEU A 1 180 ? 3.573 7.884 -16.811 1.00 74.75 180 LEU A C 1
ATOM 1423 O O . LEU A 1 180 ? 2.697 7.574 -17.611 1.00 74.75 180 LEU A O 1
ATOM 1427 N N . ASP A 1 181 ? 4.296 8.999 -16.942 1.00 72.19 181 ASP A N 1
ATOM 1428 C CA . ASP A 1 181 ? 4.108 9.956 -18.047 1.00 72.19 181 ASP A CA 1
ATOM 1429 C C . ASP A 1 181 ? 4.479 9.365 -19.417 1.00 72.19 181 ASP A C 1
ATOM 1431 O O . ASP A 1 181 ? 4.043 9.856 -20.455 1.00 72.19 181 ASP A O 1
ATOM 1435 N N . ASN A 1 182 ? 5.276 8.291 -19.426 1.00 66.06 182 ASN A N 1
ATOM 1436 C CA . ASN A 1 182 ? 5.751 7.635 -20.643 1.00 66.06 182 ASN A CA 1
ATOM 1437 C C . ASN A 1 182 ? 4.849 6.473 -21.092 1.00 66.06 182 ASN A C 1
ATOM 1439 O O . ASN A 1 182 ? 5.167 5.802 -22.078 1.00 66.06 182 ASN A O 1
ATOM 1443 N N . ALA A 1 183 ? 3.752 6.195 -20.378 1.00 63.00 183 ALA A N 1
ATOM 1444 C CA . ALA A 1 183 ? 2.777 5.200 -20.807 1.00 63.00 183 ALA A CA 1
ATOM 1445 C C . ALA A 1 183 ? 2.102 5.690 -22.100 1.00 63.00 183 ALA A C 1
ATOM 1447 O O . ALA A 1 183 ? 1.441 6.726 -22.121 1.00 63.00 183 ALA A O 1
ATOM 1448 N N . SER A 1 184 ? 2.305 4.969 -23.203 1.00 54.53 184 SER A N 1
ATOM 1449 C CA . SER A 1 184 ? 1.693 5.296 -24.498 1.00 54.53 184 SER A CA 1
ATOM 1450 C C . SER A 1 184 ? 0.165 5.241 -24.373 1.00 54.53 184 SER A C 1
ATOM 1452 O O . SER A 1 184 ? -0.351 4.335 -23.718 1.00 54.53 184 SER A O 1
ATOM 1454 N N . ASP A 1 185 ? -0.563 6.173 -25.006 1.00 53.31 185 ASP A N 1
ATOM 1455 C CA . ASP A 1 185 ? -2.035 6.172 -25.001 1.00 53.31 185 ASP A CA 1
ATOM 1456 C C . ASP A 1 185 ? -2.529 4.808 -25.542 1.00 53.31 185 ASP A C 1
ATOM 1458 O O . ASP A 1 185 ? -2.219 4.447 -26.685 1.00 53.31 185 ASP A O 1
ATOM 1462 N N . PRO A 1 186 ? -3.284 4.010 -24.759 1.00 50.84 186 PRO A N 1
ATOM 1463 C CA . PRO A 1 186 ? -3.771 2.702 -25.199 1.00 50.84 186 PRO A CA 1
ATOM 1464 C C . PRO A 1 186 ? -4.647 2.782 -26.460 1.00 50.84 186 PRO A C 1
ATOM 1466 O O . PRO A 1 186 ? -4.843 1.768 -27.140 1.00 50.84 186 PRO A O 1
ATOM 1469 N N . ARG A 1 187 ? -5.139 3.974 -26.826 1.00 49.19 187 ARG A N 1
ATOM 1470 C CA . ARG A 1 187 ? -5.903 4.192 -28.061 1.00 49.19 187 ARG A CA 1
ATOM 1471 C C . ARG A 1 187 ? -5.092 3.997 -29.342 1.00 49.19 187 ARG A C 1
ATOM 1473 O O . ARG A 1 187 ? -5.686 3.591 -30.338 1.00 49.19 187 ARG A O 1
ATOM 1480 N N . ASP A 1 188 ? -3.770 4.161 -29.313 1.00 41.09 188 ASP A N 1
ATOM 1481 C CA . ASP A 1 188 ? -2.929 3.919 -30.496 1.00 41.09 188 ASP A CA 1
ATOM 1482 C C . ASP A 1 188 ? -2.684 2.420 -30.755 1.00 41.09 188 ASP A C 1
ATOM 1484 O O . ASP A 1 188 ? -2.387 2.012 -31.878 1.00 41.09 188 ASP A O 1
ATOM 1488 N N . THR A 1 189 ? -2.876 1.560 -29.745 1.00 41.44 189 THR A N 1
ATOM 1489 C CA . THR A 1 189 ? -2.697 0.101 -29.893 1.00 41.44 189 THR A CA 1
ATOM 1490 C C . THR A 1 189 ? -3.975 -0.615 -30.346 1.00 41.44 189 THR A C 1
ATOM 1492 O O . THR A 1 189 ? -3.909 -1.684 -30.956 1.00 41.44 189 THR A O 1
ATOM 1495 N N . LEU A 1 190 ? -5.153 -0.017 -30.130 1.00 37.03 190 LEU A N 1
ATOM 1496 C CA . LEU A 1 190 ? -6.438 -0.628 -30.499 1.00 37.03 190 LEU A CA 1
ATOM 1497 C C . LEU A 1 190 ? -6.655 -0.733 -32.024 1.00 37.03 190 LEU A C 1
ATOM 1499 O O . LEU A 1 190 ? -7.530 -1.470 -32.471 1.00 37.03 190 LEU A O 1
ATOM 1503 N N . ALA A 1 191 ? -5.860 -0.017 -32.826 1.00 37.97 191 ALA A N 1
ATOM 1504 C CA . ALA A 1 191 ? -6.000 0.038 -34.280 1.00 37.97 191 ALA A CA 1
ATOM 1505 C C . ALA A 1 191 ? -5.322 -1.123 -35.041 1.00 37.97 191 ALA A C 1
ATOM 1507 O O . ALA A 1 191 ? -5.479 -1.204 -36.258 1.00 37.97 191 ALA A O 1
ATOM 1508 N N . SER A 1 192 ? -4.568 -2.016 -34.379 1.00 40.75 192 SER A N 1
ATOM 1509 C CA . SER A 1 192 ? -3.701 -2.983 -35.088 1.00 40.75 192 SER A CA 1
ATOM 1510 C C . SER A 1 192 ? -3.760 -4.451 -34.638 1.00 40.75 192 SER A C 1
ATOM 1512 O O . SER A 1 192 ? -2.976 -5.258 -35.136 1.00 40.75 192 SER A O 1
ATOM 1514 N N . LEU A 1 193 ? -4.706 -4.861 -33.784 1.00 34.91 193 LEU A N 1
ATOM 1515 C CA . LEU A 1 193 ? -4.852 -6.276 -33.406 1.00 34.91 193 LEU A CA 1
ATOM 1516 C C . LEU A 1 193 ? -6.030 -6.965 -34.125 1.00 34.91 193 LEU A C 1
ATOM 1518 O O . LEU A 1 193 ? -7.162 -6.483 -34.038 1.00 34.91 193 LEU A O 1
ATOM 1522 N N . PRO A 1 194 ? -5.817 -8.122 -34.787 1.00 37.22 194 PRO A N 1
ATOM 1523 C CA . PRO A 1 194 ? -6.909 -9.014 -35.153 1.00 37.22 194 PRO A CA 1
ATOM 1524 C C . PRO A 1 194 ? -7.532 -9.580 -33.873 1.00 37.22 194 PRO A C 1
ATOM 1526 O O . PRO A 1 194 ? -6.816 -10.080 -33.005 1.00 37.22 194 PRO A O 1
ATOM 1529 N N . ARG A 1 195 ? -8.865 -9.541 -33.765 1.00 44.91 195 ARG A N 1
ATOM 1530 C CA . ARG A 1 195 ? -9.603 -10.280 -32.733 1.00 44.91 195 ARG A CA 1
ATOM 1531 C C . ARG A 1 195 ? -9.345 -11.776 -32.916 1.00 44.91 195 ARG A C 1
ATOM 1533 O O . ARG A 1 195 ? -9.888 -12.384 -33.837 1.00 44.91 195 ARG A O 1
ATOM 1540 N N . LYS A 1 196 ? -8.520 -12.356 -32.053 1.00 33.31 196 LYS A N 1
ATOM 1541 C CA . LYS A 1 196 ? -8.491 -13.794 -31.803 1.00 33.31 196 LYS A CA 1
ATOM 1542 C C . LYS A 1 196 ? -8.490 -13.993 -30.296 1.00 33.31 196 LYS A C 1
ATOM 1544 O O . LYS A 1 196 ? -7.473 -13.808 -29.637 1.00 33.31 196 LYS A O 1
ATOM 1549 N N . ASP A 1 197 ? -9.673 -14.302 -29.789 1.00 39.06 197 ASP A N 1
ATOM 1550 C CA . ASP A 1 197 ? -9.865 -14.921 -28.489 1.00 39.06 197 ASP A CA 1
ATOM 1551 C C . ASP A 1 197 ? -9.192 -16.298 -28.560 1.00 39.06 197 ASP A C 1
ATOM 1553 O O . ASP A 1 197 ? -9.717 -17.213 -29.189 1.00 39.06 197 ASP A O 1
ATOM 1557 N N . ASP A 1 198 ? -7.979 -16.415 -28.027 1.00 33.03 198 ASP A N 1
ATOM 1558 C CA . ASP A 1 198 ? -7.258 -17.690 -27.947 1.00 33.03 198 ASP A CA 1
ATOM 1559 C C . ASP A 1 198 ? -6.511 -17.755 -26.607 1.00 33.03 198 ASP A C 1
ATOM 1561 O O . ASP A 1 198 ? -5.286 -17.731 -26.525 1.00 33.03 198 ASP A O 1
ATOM 1565 N N . TYR A 1 199 ? -7.291 -17.744 -25.524 1.00 36.78 199 TYR A N 1
ATOM 1566 C CA . TYR A 1 199 ? -6.868 -18.286 -24.235 1.00 36.78 199 TYR A CA 1
ATOM 1567 C C . TYR A 1 199 ? -7.410 -19.718 -24.154 1.00 36.78 199 TYR A C 1
ATOM 1569 O O . TYR A 1 199 ? -8.472 -19.954 -23.584 1.00 36.78 199 TYR A O 1
ATOM 1577 N N . SER A 1 200 ? -6.707 -20.675 -24.764 1.00 39.34 200 SER A N 1
ATOM 1578 C CA . SER A 1 200 ? -6.826 -22.087 -24.384 1.00 39.34 200 SER A CA 1
ATOM 1579 C C . SER A 1 200 ? -5.873 -22.310 -23.208 1.00 39.34 200 SER A C 1
ATOM 1581 O O . SER A 1 200 ? -4.660 -22.417 -23.376 1.00 39.34 200 SER A O 1
ATOM 1583 N N . GLU A 1 201 ? -6.422 -22.309 -21.992 1.00 41.44 201 GLU A N 1
ATOM 1584 C CA . GLU A 1 201 ? -5.790 -22.943 -20.832 1.00 41.44 201 GLU A CA 1
ATOM 1585 C C . GLU A 1 201 ? -6.383 -24.350 -20.667 1.00 41.44 201 GLU A C 1
ATOM 1587 O O . GLU A 1 201 ? -7.041 -24.650 -19.673 1.00 41.44 201 GLU A O 1
ATOM 1592 N N . ASP A 1 202 ? -6.161 -25.229 -21.645 1.00 35.75 202 ASP A N 1
ATOM 1593 C CA . ASP A 1 202 ? -6.364 -26.665 -21.446 1.00 35.75 202 ASP A CA 1
ATOM 1594 C C . ASP A 1 202 ? -5.148 -27.224 -20.693 1.00 35.75 202 ASP A C 1
ATOM 1596 O O . ASP A 1 202 ? -4.189 -27.732 -21.277 1.00 35.75 202 ASP A O 1
ATOM 1600 N N . ILE A 1 203 ? -5.159 -27.084 -19.367 1.00 45.78 203 ILE A N 1
ATOM 1601 C CA . ILE A 1 203 ? -4.294 -27.875 -18.487 1.00 45.78 203 ILE A CA 1
ATOM 1602 C C . ILE A 1 203 ? -5.056 -29.175 -18.199 1.00 45.78 203 ILE A C 1
ATOM 1604 O O . ILE A 1 203 ? -6.154 -29.088 -17.646 1.00 45.78 203 ILE A O 1
ATOM 1608 N N . PRO A 1 204 ? -4.530 -30.365 -18.547 1.00 33.19 204 PRO A N 1
ATOM 1609 C CA . PRO A 1 204 ? -5.206 -31.620 -18.250 1.00 33.19 204 PRO A CA 1
ATOM 1610 C C . PRO A 1 204 ? -5.403 -31.755 -16.741 1.00 33.19 204 PRO A C 1
ATOM 1612 O O . PRO A 1 204 ? -4.440 -31.749 -15.973 1.00 33.19 204 PRO A O 1
ATOM 1615 N N . ILE A 1 205 ? -6.662 -31.845 -16.326 1.00 41.25 205 ILE A N 1
ATOM 1616 C CA . ILE A 1 205 ? -7.038 -32.245 -14.978 1.00 41.25 205 ILE A CA 1
ATOM 1617 C C . ILE A 1 205 ? -6.812 -33.759 -14.937 1.00 41.25 205 ILE A C 1
ATOM 1619 O O . ILE A 1 205 ? -7.543 -34.512 -15.573 1.00 41.25 205 ILE A O 1
ATOM 1623 N N . GLU A 1 206 ? -5.749 -34.210 -14.270 1.00 39.94 206 GLU A N 1
ATOM 1624 C CA . GLU A 1 206 ? -5.675 -35.607 -13.843 1.00 39.94 206 GLU A CA 1
ATOM 1625 C C . GLU A 1 206 ? -6.640 -35.763 -12.666 1.00 39.94 206 GLU A C 1
ATOM 1627 O O . GLU A 1 206 ? -6.289 -35.481 -11.518 1.00 39.94 206 GLU A O 1
ATOM 1632 N N . ASP A 1 207 ? -7.872 -36.166 -12.973 1.00 41.41 207 ASP A N 1
ATOM 1633 C CA . ASP A 1 207 ? -8.810 -36.689 -11.988 1.00 41.41 207 ASP A CA 1
ATOM 1634 C C . ASP A 1 207 ? -8.185 -37.961 -11.399 1.00 41.41 207 ASP A C 1
ATOM 1636 O O . ASP A 1 207 ? -8.169 -39.027 -12.016 1.00 41.41 207 ASP A O 1
ATOM 1640 N N . LYS A 1 208 ? -7.575 -37.840 -10.217 1.00 45.69 208 LYS A N 1
ATOM 1641 C CA . LYS A 1 208 ? -7.317 -39.005 -9.376 1.00 45.69 208 LYS A CA 1
ATOM 1642 C C . LYS A 1 208 ? -8.611 -39.313 -8.646 1.00 45.69 208 LYS A C 1
ATOM 1644 O O . LYS A 1 208 ? -8.919 -38.690 -7.633 1.00 45.69 208 LYS A O 1
ATOM 1649 N N . ASP A 1 209 ? -9.357 -40.251 -9.212 1.00 42.84 209 ASP A N 1
ATOM 1650 C CA . ASP A 1 209 ? -10.433 -40.955 -8.532 1.00 42.84 209 ASP A CA 1
ATOM 1651 C C . ASP A 1 209 ? -9.829 -41.715 -7.340 1.00 42.84 209 ASP A C 1
ATOM 1653 O O . ASP A 1 209 ? -9.309 -42.821 -7.482 1.00 42.84 209 ASP A O 1
ATOM 1657 N N . ASP A 1 210 ? -9.845 -41.103 -6.157 1.00 46.91 210 ASP A N 1
ATOM 1658 C CA . ASP A 1 210 ? -9.701 -41.846 -4.909 1.00 46.91 210 ASP A CA 1
ATOM 1659 C C . ASP A 1 210 ? -11.046 -42.551 -4.663 1.00 46.91 210 ASP A C 1
ATOM 1661 O O . ASP A 1 210 ? -11.992 -41.971 -4.121 1.00 46.91 210 ASP A O 1
ATOM 1665 N N . GLU A 1 211 ? -11.150 -43.798 -5.133 1.00 42.62 211 GLU A N 1
ATOM 1666 C CA . GLU A 1 211 ? -12.240 -44.713 -4.794 1.00 42.62 211 GLU A CA 1
ATOM 1667 C C . GLU A 1 211 ? -12.306 -44.866 -3.266 1.00 42.62 211 GLU A C 1
ATOM 1669 O O . GLU A 1 211 ? -11.426 -45.440 -2.625 1.00 42.62 211 GLU A O 1
ATOM 1674 N N . ILE A 1 212 ? -13.361 -44.317 -2.666 1.00 43.53 212 ILE A N 1
ATOM 1675 C CA . ILE A 1 212 ? -13.737 -44.600 -1.283 1.00 43.53 212 ILE A CA 1
ATOM 1676 C C . ILE A 1 212 ? -14.413 -45.976 -1.299 1.00 43.53 212 ILE A C 1
ATOM 1678 O O . ILE A 1 212 ? -15.557 -46.091 -1.737 1.00 43.53 212 ILE A O 1
ATOM 1682 N N . GLU A 1 213 ? -13.704 -47.016 -0.853 1.00 41.91 213 GLU A N 1
ATOM 1683 C CA . GLU A 1 213 ? -14.289 -48.337 -0.594 1.00 41.91 213 GLU A CA 1
ATOM 1684 C C . GLU A 1 213 ? -15.339 -48.227 0.530 1.00 41.91 213 GLU A C 1
ATOM 1686 O O . GLU A 1 213 ? -15.033 -47.934 1.688 1.00 41.91 213 GLU A O 1
ATOM 1691 N N . ASP A 1 214 ? -16.601 -48.429 0.153 1.00 36.03 214 ASP A N 1
ATOM 1692 C CA . ASP A 1 214 ? -17.750 -48.618 1.037 1.00 36.03 214 ASP A CA 1
ATOM 1693 C C . ASP A 1 214 ? -17.770 -50.078 1.512 1.00 36.03 214 ASP A C 1
ATOM 1695 O O . ASP A 1 214 ? -18.345 -50.955 0.866 1.00 36.03 214 ASP A O 1
ATOM 1699 N N . ASP A 1 215 ? -17.109 -50.353 2.638 1.00 38.03 215 ASP A N 1
ATOM 1700 C CA . ASP A 1 215 ? -17.214 -51.638 3.333 1.00 38.03 215 ASP A CA 1
ATOM 1701 C C . ASP A 1 215 ? -18.570 -51.734 4.055 1.00 38.03 215 ASP A C 1
ATOM 1703 O O . ASP A 1 215 ? -18.703 -51.509 5.264 1.00 38.03 215 ASP A O 1
ATOM 1707 N N . THR A 1 216 ? -19.603 -52.116 3.308 1.00 42.03 216 THR A N 1
ATOM 1708 C CA . THR A 1 216 ? -20.834 -52.682 3.867 1.00 42.03 216 THR A CA 1
ATOM 1709 C C . THR A 1 216 ? -21.054 -54.095 3.334 1.00 42.03 216 THR A C 1
ATOM 1711 O O . THR A 1 216 ? -21.719 -54.301 2.322 1.00 42.03 216 THR A O 1
ATOM 1714 N N . GLU A 1 217 ? -20.545 -55.107 4.050 1.00 41.25 217 GLU A N 1
ATOM 1715 C CA . GLU A 1 217 ? -20.978 -56.494 3.835 1.00 41.25 217 GLU A CA 1
ATOM 1716 C C . GLU A 1 217 ? -22.148 -56.905 4.749 1.00 41.25 217 GLU A C 1
ATOM 1718 O O . GLU A 1 217 ? -22.249 -56.465 5.901 1.00 41.25 217 GLU A O 1
ATOM 1723 N N . PRO A 1 218 ? -23.064 -57.751 4.236 1.00 43.81 218 PRO A N 1
ATOM 1724 C CA . PRO A 1 218 ? -24.374 -57.967 4.814 1.00 43.81 218 PRO A CA 1
ATOM 1725 C C . PRO A 1 218 ? -24.427 -59.173 5.756 1.00 43.81 218 PRO A C 1
ATOM 1727 O O . PRO A 1 218 ? -23.792 -60.210 5.581 1.00 43.81 218 PRO A O 1
ATOM 1730 N N . ASN A 1 219 ? -25.316 -59.034 6.729 1.00 38.91 219 ASN A N 1
ATOM 1731 C CA . ASN A 1 219 ? -25.804 -60.078 7.611 1.00 38.91 219 ASN A CA 1
ATOM 1732 C C . ASN A 1 219 ? -26.435 -61.225 6.789 1.00 38.91 219 ASN A C 1
ATOM 1734 O O . ASN A 1 219 ? -27.373 -60.978 6.028 1.00 38.91 219 ASN A O 1
ATOM 1738 N N . ASN A 1 220 ? -25.979 -62.470 6.963 1.00 39.56 220 ASN A N 1
ATOM 1739 C CA . ASN A 1 220 ? -26.728 -63.645 6.514 1.00 39.56 220 ASN A CA 1
ATOM 1740 C C . ASN A 1 220 ? -26.798 -64.708 7.615 1.00 39.56 220 ASN A C 1
ATOM 1742 O O . ASN A 1 220 ? -25.791 -65.176 8.144 1.00 39.56 220 ASN A O 1
ATOM 1746 N N . GLU A 1 221 ? -28.037 -65.047 7.952 1.00 45.28 221 GLU A N 1
ATOM 1747 C CA . GLU A 1 221 ? -28.452 -66.055 8.914 1.00 45.28 221 GLU A CA 1
ATOM 1748 C C . GLU A 1 221 ? -28.216 -67.487 8.407 1.00 45.28 221 GLU A C 1
ATOM 1750 O O . GLU A 1 221 ? -28.198 -67.737 7.201 1.00 45.28 221 GLU A O 1
ATOM 1755 N N . ASN A 1 222 ? -28.212 -68.417 9.376 1.00 39.00 222 ASN A N 1
ATOM 1756 C CA . ASN A 1 222 ? -28.453 -69.873 9.329 1.00 39.00 222 ASN A CA 1
ATOM 1757 C C . ASN A 1 222 ? -27.227 -70.711 9.728 1.00 39.00 222 ASN A C 1
ATOM 1759 O O . ASN A 1 222 ? -26.127 -70.459 9.269 1.00 39.00 222 ASN A O 1
ATOM 1763 N N . ARG A 1 223 ? -27.312 -71.804 10.495 1.00 38.03 223 ARG A N 1
ATOM 1764 C CA . ARG A 1 223 ? -28.387 -72.510 11.216 1.00 38.03 223 ARG A CA 1
ATOM 1765 C C . ARG A 1 223 ? -27.702 -73.727 11.862 1.00 38.03 223 ARG A C 1
ATOM 1767 O O . ARG A 1 223 ? -26.895 -74.368 11.207 1.00 38.03 223 ARG A O 1
ATOM 1774 N N . SER A 1 224 ? -28.073 -74.044 13.102 1.00 41.31 224 SER A N 1
ATOM 1775 C CA . SER A 1 224 ? -28.024 -75.372 13.749 1.00 41.31 224 SER A CA 1
ATOM 1776 C C . SER A 1 224 ? -26.765 -76.249 13.604 1.00 41.31 224 SER A C 1
ATOM 1778 O O . SER A 1 224 ? -26.585 -76.924 12.593 1.00 41.31 224 SER A O 1
ATOM 1780 N N . SER A 1 225 ? -26.049 -76.459 14.710 1.00 39.47 225 SER A N 1
ATOM 1781 C CA . SER A 1 225 ? -26.066 -77.702 15.518 1.00 39.47 225 SER A CA 1
ATOM 1782 C C . SER A 1 225 ? -25.223 -77.521 16.775 1.00 39.47 225 SER A C 1
ATOM 1784 O O . SER A 1 225 ? -24.182 -76.839 16.675 1.00 39.47 225 SER A O 1
#

Organism: NCBI:txid47602

Foldseek 3Di:
DKEKEAEDDVPPVVVVVVVQVVCCVPVVDHHLYYDYADDEDDDPDDPVVVVCCVVVVDPDDDHYHPNDGDDIDIDDDDDDDDDDADFDDLVVLLVCLQCVVQPDLDPDHGDCVPRDPDSPVSSVVSVVLCVPPNRHQDDADDPDDPDDDDDDDDPPPPPDDPPRVSVVSSCVSSVHDDCNSVRPDCVVVVVDDDDDPDPPPPDPDPPPPPDDDDPDDDDDDDDDD